Protein AF-A0A920MU82-F1 (afdb_monomer_lite)

Secondary structure (DSSP, 8-state):
--HHHHHHHHHHHHTT---HHHHHHHHTTHHHHHHHHHHHHHHHHHHHHHHHHH--SHHHHHHHHHHHHHHHHHHHHHHHHH-S--------------GGG-EEEEEEETTEEEEEEE-TTPPPPPHHHHHHHHHHTT-TTS--EEEEEEE-TTS-EEEEEEEEHHHHHHHHHHHHHH--TTB-HHHHHHHHHHHHHHHHHHTT-EEEEEEE-TT--BTTTTEEEEEEEEEE-S--HHHHHHHHHT--GGGGTTSS---HHHHHHHHHHHHHHHHHHHHHHHS----------SGGGHHHHHHHGGGS--EEEEHHHHHHHHHHHHHHHHHHHS-S-------PPPPPS----

Structure (mmCIF, N/CA/C/O backbone):
data_AF-A0A920MU82-F1
#
_entry.id   AF-A0A920MU82-F1
#
loop_
_atom_site.group_PDB
_atom_site.id
_atom_site.type_symbol
_atom_site.label_atom_id
_atom_site.label_alt_id
_atom_site.label_comp_id
_atom_site.label_asym_id
_atom_site.label_entity_id
_atom_site.label_seq_id
_atom_site.pdbx_PDB_ins_code
_atom_site.Cartn_x
_atom_site.Cartn_y
_atom_site.Cartn_z
_atom_site.occupancy
_atom_site.B_iso_or_equiv
_atom_site.auth_seq_id
_atom_site.auth_comp_id
_atom_site.auth_asym_id
_atom_site.auth_atom_id
_atom_site.pdbx_PDB_model_num
ATOM 1 N N . MET A 1 1 ? -51.433 -17.194 -5.796 1.00 63.09 1 MET A N 1
ATOM 2 C CA . MET A 1 1 ? -50.676 -15.959 -6.060 1.00 63.09 1 MET A CA 1
ATOM 3 C C . MET A 1 1 ? -49.239 -16.332 -6.337 1.00 63.09 1 MET A C 1
ATOM 5 O O . MET A 1 1 ? -48.600 -16.953 -5.487 1.00 63.09 1 MET A O 1
ATOM 9 N N . THR A 1 2 ? -48.776 -16.054 -7.548 1.00 83.00 2 THR A N 1
ATOM 10 C CA . THR A 1 2 ? -47.419 -16.401 -7.985 1.00 83.00 2 THR A CA 1
ATOM 11 C C . THR A 1 2 ? -46.384 -15.478 -7.332 1.00 83.00 2 THR A C 1
ATOM 13 O O . THR A 1 2 ? -46.731 -14.447 -6.755 1.00 83.00 2 THR A O 1
ATOM 16 N N . ALA A 1 3 ? -45.102 -15.859 -7.357 1.00 79.31 3 ALA A N 1
ATOM 17 C CA . ALA A 1 3 ? -44.027 -15.009 -6.833 1.00 79.31 3 ALA A CA 1
ATOM 18 C C . ALA A 1 3 ? -43.942 -13.665 -7.576 1.00 79.31 3 ALA A C 1
ATOM 20 O O . ALA A 1 3 ? -43.809 -12.625 -6.942 1.00 79.31 3 ALA A O 1
ATOM 21 N N . HIS A 1 4 ? -44.142 -13.695 -8.892 1.00 84.50 4 HIS A N 1
ATOM 22 C CA . HIS A 1 4 ? -44.093 -12.513 -9.743 1.00 84.50 4 HIS A CA 1
ATOM 23 C C . HIS A 1 4 ? -45.277 -11.555 -9.519 1.00 84.50 4 HIS A C 1
ATOM 25 O O . HIS A 1 4 ? -45.092 -10.347 -9.428 1.00 84.50 4 HIS A O 1
ATOM 31 N N . GLU A 1 5 ? -46.496 -12.079 -9.344 1.00 86.38 5 GLU A N 1
ATOM 32 C CA . GLU A 1 5 ? -47.663 -11.257 -8.977 1.00 86.38 5 GLU A CA 1
ATOM 33 C C . GLU A 1 5 ? -47.462 -10.538 -7.638 1.00 86.38 5 GLU A C 1
ATOM 35 O O . GLU A 1 5 ? -47.916 -9.409 -7.465 1.00 86.38 5 GLU A O 1
ATOM 40 N N . PHE A 1 6 ? -46.781 -11.187 -6.690 1.00 89.50 6 PHE A N 1
ATOM 41 C CA . PHE A 1 6 ? -46.484 -10.594 -5.391 1.00 89.50 6 PHE A CA 1
ATOM 42 C C . PHE A 1 6 ? -45.438 -9.479 -5.492 1.00 89.50 6 PHE A C 1
ATOM 44 O O . PHE A 1 6 ? -45.642 -8.414 -4.923 1.00 89.50 6 PHE A O 1
ATOM 51 N N . GLU A 1 7 ? -44.373 -9.680 -6.270 1.00 90.50 7 GLU A N 1
ATOM 52 C CA . GLU A 1 7 ? -43.359 -8.652 -6.556 1.00 90.50 7 GLU A CA 1
ATOM 53 C C . GLU A 1 7 ? -43.964 -7.392 -7.176 1.00 90.50 7 GLU A C 1
ATOM 55 O O . GLU A 1 7 ? -43.654 -6.287 -6.743 1.00 90.50 7 GLU A O 1
ATOM 60 N N . ILE A 1 8 ? -44.882 -7.546 -8.135 1.00 90.56 8 ILE A N 1
ATOM 61 C CA . ILE A 1 8 ? -45.569 -6.412 -8.770 1.00 90.56 8 ILE A CA 1
ATOM 62 C C . ILE A 1 8 ? -46.388 -5.617 -7.746 1.00 90.56 8 ILE A C 1
ATOM 64 O O . ILE A 1 8 ? -46.430 -4.389 -7.804 1.00 90.56 8 ILE A O 1
ATOM 68 N N . MET A 1 9 ? -47.039 -6.292 -6.794 1.00 90.25 9 MET A N 1
ATOM 69 C CA . MET A 1 9 ? -47.768 -5.604 -5.723 1.00 90.25 9 MET A CA 1
ATOM 70 C C . MET A 1 9 ? -46.831 -4.855 -4.774 1.00 90.25 9 MET A C 1
ATOM 72 O O . MET A 1 9 ? -47.176 -3.757 -4.346 1.00 90.25 9 MET A O 1
ATOM 76 N N . VAL A 1 10 ? -45.654 -5.414 -4.474 1.00 91.00 10 VAL A N 1
ATOM 77 C CA . VAL A 1 10 ? -44.628 -4.741 -3.661 1.00 91.00 10 VAL A CA 1
ATOM 78 C C . VAL A 1 10 ? -44.071 -3.516 -4.392 1.00 91.00 10 VAL A C 1
ATOM 80 O O . VAL A 1 10 ? -43.994 -2.451 -3.788 1.00 91.00 10 VAL A O 1
ATOM 83 N N . GLN A 1 11 ? -43.773 -3.613 -5.693 1.00 91.06 11 GLN A N 1
ATOM 84 C CA . GLN A 1 11 ? -43.290 -2.468 -6.477 1.00 91.06 11 GLN A CA 1
ATOM 85 C C . GLN A 1 11 ? -44.336 -1.350 -6.554 1.00 91.06 11 GLN A C 1
ATOM 87 O O . GLN A 1 11 ? -44.034 -0.195 -6.284 1.00 91.06 11 GLN A O 1
ATOM 92 N N . ARG A 1 12 ? -45.605 -1.693 -6.810 1.00 90.31 12 ARG A N 1
ATOM 93 C CA . ARG A 1 12 ? -46.708 -0.715 -6.792 1.00 90.31 12 ARG A CA 1
ATOM 94 C C . ARG A 1 12 ? -46.862 -0.012 -5.446 1.00 90.31 12 ARG A C 1
ATOM 96 O O . ARG A 1 12 ? -47.367 1.109 -5.400 1.00 90.31 12 ARG A O 1
ATOM 103 N N . HIS A 1 13 ? -46.453 -0.669 -4.365 1.00 91.00 13 HIS A N 1
ATOM 104 C CA . HIS A 1 13 ? -46.398 -0.062 -3.047 1.00 91.00 13 HIS A CA 1
ATOM 105 C C . HIS A 1 13 ? -45.264 0.937 -2.886 1.00 91.00 13 HIS A C 1
ATOM 107 O O . HIS A 1 13 ? -45.519 2.049 -2.429 1.00 91.00 13 HIS A O 1
ATOM 113 N N . LEU A 1 14 ? -44.067 0.601 -3.359 1.00 89.44 14 LEU A N 1
ATOM 114 C CA . LEU A 1 14 ? -42.936 1.530 -3.406 1.00 89.44 14 LEU A CA 1
ATOM 115 C C . LEU A 1 14 ? -43.225 2.760 -4.280 1.00 89.44 14 LEU A C 1
ATOM 117 O O . LEU A 1 14 ? -42.848 3.876 -3.927 1.00 89.44 14 LEU A O 1
ATOM 121 N N . ASP A 1 15 ? -43.973 2.574 -5.368 1.00 87.25 15 ASP A N 1
ATOM 122 C CA . ASP A 1 15 ? -44.367 3.647 -6.286 1.00 87.25 15 ASP A CA 1
ATOM 123 C C . ASP A 1 15 ? -45.520 4.526 -5.751 1.00 87.25 15 ASP A C 1
ATOM 125 O O . ASP A 1 15 ? -45.908 5.501 -6.395 1.00 87.25 15 ASP A O 1
ATOM 129 N N . GLY A 1 16 ? -46.107 4.191 -4.594 1.00 85.50 16 GLY A N 1
ATOM 130 C CA . GLY A 1 16 ? -47.244 4.920 -4.015 1.00 85.50 16 GLY A CA 1
ATOM 131 C C . GLY A 1 16 ? -48.584 4.696 -4.733 1.00 85.50 16 GLY A C 1
ATOM 132 O O . GLY A 1 16 ? -49.534 5.445 -4.519 1.00 85.50 16 GLY A O 1
ATOM 133 N N . LEU A 1 17 ? -48.692 3.658 -5.568 1.00 83.69 17 LEU A N 1
ATOM 134 C CA . LEU A 1 17 ? -49.853 3.343 -6.415 1.00 83.69 17 LEU A CA 1
ATOM 135 C C . LEU A 1 17 ? -50.714 2.201 -5.835 1.00 83.69 17 LEU A C 1
ATOM 137 O O . LEU A 1 17 ? -51.206 1.345 -6.574 1.00 83.69 17 LEU A O 1
ATOM 141 N N . THR A 1 18 ? -50.849 2.128 -4.506 1.00 83.69 18 THR A N 1
ATOM 142 C CA . THR A 1 18 ? -51.489 0.986 -3.820 1.00 83.69 18 THR A CA 1
ATOM 143 C C . THR A 1 18 ? -52.949 1.232 -3.466 1.00 83.69 18 THR A C 1
ATOM 145 O O . THR A 1 18 ? -53.273 2.223 -2.820 1.00 83.69 18 THR A O 1
ATOM 148 N N . ASP A 1 19 ? -53.802 0.254 -3.774 1.00 85.44 19 ASP A N 1
ATOM 149 C CA . ASP A 1 19 ? -55.180 0.177 -3.272 1.00 85.44 19 ASP A CA 1
ATOM 150 C C . ASP A 1 19 ? -55.234 -0.457 -1.866 1.00 85.44 19 ASP A C 1
ATOM 152 O O . ASP A 1 19 ? -54.470 -1.379 -1.570 1.00 85.44 19 ASP A O 1
ATOM 156 N N . GLU A 1 20 ? -56.197 -0.072 -1.021 1.00 81.00 20 GLU A N 1
ATOM 157 C CA . GLU A 1 20 ? -56.350 -0.592 0.358 1.00 81.00 20 GLU A CA 1
ATOM 158 C C . GLU A 1 20 ? -56.403 -2.133 0.440 1.00 81.00 20 GLU A C 1
ATOM 160 O O . GLU A 1 20 ? -55.837 -2.745 1.346 1.00 81.00 20 GLU A O 1
ATOM 165 N N . ASN A 1 21 ? -57.012 -2.792 -0.551 1.00 83.44 21 ASN A N 1
ATOM 166 C CA . ASN A 1 21 ? -57.068 -4.257 -0.644 1.00 83.44 21 ASN A CA 1
ATOM 167 C C . ASN A 1 21 ? -55.676 -4.883 -0.875 1.00 83.44 21 ASN A C 1
ATOM 169 O O . ASN A 1 21 ? -55.366 -5.953 -0.352 1.00 83.44 21 ASN A O 1
ATOM 173 N N . THR A 1 22 ? -54.813 -4.210 -1.635 1.00 83.62 22 THR A N 1
ATOM 174 C CA . THR A 1 22 ? -53.436 -4.655 -1.894 1.00 83.62 22 THR A CA 1
ATOM 175 C C . THR A 1 22 ? -52.577 -4.493 -0.643 1.00 83.62 22 THR A C 1
ATOM 177 O O . THR A 1 22 ? -51.843 -5.412 -0.280 1.00 83.62 22 THR A O 1
ATOM 180 N N . LEU A 1 23 ? -52.739 -3.381 0.076 1.00 86.56 23 LEU A N 1
ATOM 181 C CA . LEU A 1 23 ? -52.042 -3.130 1.337 1.00 86.56 23 LEU A CA 1
ATOM 182 C C . LEU A 1 23 ? -52.424 -4.158 2.414 1.00 86.56 23 LEU A C 1
ATOM 184 O O . LEU A 1 23 ? -51.544 -4.741 3.046 1.00 86.56 23 LEU A O 1
ATOM 188 N N . HIS A 1 24 ? -53.712 -4.490 2.547 1.00 87.12 24 HIS A N 1
ATOM 189 C CA . HIS A 1 24 ? -54.161 -5.553 3.453 1.00 87.12 24 HIS A CA 1
ATOM 190 C C . HIS A 1 24 ? -53.552 -6.925 3.124 1.00 87.12 24 HIS A C 1
ATOM 192 O O . HIS A 1 24 ? -53.219 -7.697 4.029 1.00 87.12 24 HIS A O 1
ATOM 198 N N . ARG A 1 25 ? -53.365 -7.245 1.837 1.00 86.50 25 ARG A N 1
ATOM 199 C CA . ARG A 1 25 ? -52.725 -8.500 1.402 1.00 86.50 25 ARG A CA 1
ATOM 200 C C . ARG A 1 25 ? -51.228 -8.536 1.707 1.00 86.50 25 ARG A C 1
ATOM 202 O O . ARG A 1 25 ? -50.725 -9.612 2.042 1.00 86.50 25 ARG A O 1
ATOM 209 N N . LEU A 1 26 ? -50.538 -7.399 1.600 1.00 89.00 26 LEU A N 1
ATOM 210 C CA . LEU A 1 26 ? -49.128 -7.260 1.979 1.00 89.00 26 LEU A CA 1
ATOM 211 C C . LEU A 1 26 ? -48.947 -7.410 3.495 1.00 89.00 26 LEU A C 1
ATOM 213 O O . LEU A 1 26 ? -48.139 -8.229 3.927 1.00 89.00 26 LEU A O 1
ATOM 217 N N . GLN A 1 27 ? -49.771 -6.729 4.296 1.00 88.75 27 GLN A N 1
ATOM 218 C CA . GLN A 1 27 ? -49.759 -6.841 5.761 1.00 88.75 27 GLN A CA 1
ATOM 219 C C . GLN A 1 27 ? -50.045 -8.269 6.241 1.00 88.75 27 GLN A C 1
ATOM 221 O O . GLN A 1 27 ? -49.374 -8.774 7.137 1.00 88.75 27 GLN A O 1
ATOM 226 N N . SER A 1 28 ? -50.989 -8.962 5.595 1.00 90.00 28 SER A N 1
ATOM 227 C CA . SER A 1 28 ? -51.309 -10.363 5.914 1.00 90.00 28 SER A CA 1
ATOM 228 C C . SER A 1 28 ? -50.161 -11.338 5.601 1.00 90.00 28 SER A C 1
ATOM 230 O O . SER A 1 28 ? -50.172 -12.465 6.086 1.00 90.00 28 SER A O 1
ATOM 232 N N . ASN A 1 29 ? -49.176 -10.931 4.788 1.00 90.88 29 ASN A N 1
ATOM 233 C CA . ASN A 1 29 ? -48.016 -11.733 4.385 1.00 90.88 29 ASN A CA 1
ATOM 234 C C . ASN A 1 29 ? -46.690 -11.009 4.687 1.00 90.88 29 ASN A C 1
ATOM 236 O O . ASN A 1 29 ? -45.772 -11.012 3.861 1.00 90.88 29 ASN A O 1
ATOM 240 N N . GLN A 1 30 ? -46.587 -10.398 5.869 1.00 87.44 30 GLN A N 1
ATOM 241 C CA . GLN A 1 30 ? -45.483 -9.516 6.258 1.00 87.44 30 GLN A CA 1
ATOM 242 C C . GLN A 1 30 ? -44.085 -10.126 6.040 1.00 87.44 30 GLN A C 1
ATOM 244 O O . GLN A 1 30 ? -43.229 -9.476 5.450 1.00 87.44 30 GLN A O 1
ATOM 249 N N . SER A 1 31 ? -43.845 -11.387 6.424 1.00 82.31 31 SER A N 1
ATOM 250 C CA . SER A 1 31 ? -42.523 -12.025 6.257 1.00 82.31 31 SER A CA 1
ATOM 251 C C . SER A 1 31 ? -42.084 -12.106 4.792 1.00 82.31 31 SER A C 1
ATOM 253 O O . SER A 1 31 ? -40.942 -11.804 4.461 1.00 82.31 31 SER A O 1
ATOM 255 N N . ARG A 1 32 ? -43.013 -12.461 3.899 1.00 87.88 32 ARG A N 1
ATOM 256 C CA . ARG A 1 32 ? -42.751 -12.568 2.459 1.00 87.88 32 ARG A CA 1
ATOM 257 C C . ARG A 1 32 ? -42.567 -11.193 1.817 1.00 87.88 32 ARG A C 1
ATOM 259 O O . ARG A 1 32 ? -41.805 -11.048 0.860 1.00 87.88 32 ARG A O 1
ATOM 266 N N . TRP A 1 33 ? -43.281 -10.190 2.325 1.00 91.25 33 TRP A N 1
ATOM 267 C CA . TRP A 1 33 ? -43.140 -8.800 1.903 1.00 91.25 33 TRP A CA 1
ATOM 268 C C . TRP A 1 33 ? -41.748 -8.259 2.248 1.00 91.25 33 TRP A C 1
ATOM 270 O O . TRP A 1 33 ? -41.054 -7.781 1.355 1.00 91.25 33 TRP A O 1
ATOM 280 N N . VAL A 1 34 ? -41.303 -8.450 3.493 1.00 86.25 34 VAL A N 1
ATOM 281 C CA . VAL A 1 34 ? -39.960 -8.076 3.966 1.00 86.25 34 VAL A CA 1
ATOM 282 C C . VAL A 1 34 ? -38.860 -8.770 3.157 1.00 86.25 34 VAL A C 1
ATOM 284 O O . VAL A 1 34 ? -37.945 -8.110 2.675 1.00 86.25 34 VAL A O 1
ATOM 287 N N . GLU A 1 35 ? -38.968 -10.081 2.928 1.00 85.50 35 GLU A N 1
ATOM 288 C CA . GLU A 1 35 ? -38.009 -10.831 2.100 1.00 85.50 35 GLU A CA 1
ATOM 289 C C . GLU A 1 35 ? -37.925 -10.280 0.665 1.00 85.50 35 GLU A C 1
ATOM 291 O O . GLU A 1 35 ? -36.847 -10.172 0.079 1.00 85.50 35 GLU A O 1
ATOM 296 N N . THR A 1 36 ? -39.066 -9.882 0.096 1.00 89.69 36 THR A N 1
ATOM 297 C CA . THR A 1 36 ? -39.113 -9.298 -1.250 1.00 89.69 36 THR A CA 1
ATOM 298 C C . THR A 1 36 ? -38.451 -7.921 -1.294 1.00 89.69 36 THR A C 1
ATOM 300 O O . THR A 1 36 ? -37.703 -7.655 -2.231 1.00 89.69 36 THR A O 1
ATOM 303 N N . LEU A 1 37 ? -38.663 -7.083 -0.275 1.00 87.38 37 LEU A N 1
ATOM 304 C CA . LEU A 1 37 ? -38.015 -5.775 -0.151 1.00 87.38 37 LEU A CA 1
ATOM 305 C C . LEU A 1 37 ? -36.492 -5.901 0.009 1.00 87.38 37 LEU A C 1
ATOM 307 O O . LEU A 1 37 ? -35.756 -5.216 -0.697 1.00 87.38 37 LEU A O 1
ATOM 311 N N . PHE A 1 38 ? -36.000 -6.827 0.841 1.00 87.69 38 PHE A N 1
ATOM 312 C CA . PHE A 1 38 ? -34.557 -7.087 0.954 1.00 87.69 38 PHE A CA 1
ATOM 313 C C . PHE A 1 38 ? -33.938 -7.540 -0.369 1.00 87.69 38 PHE A C 1
ATOM 315 O O . PHE A 1 38 ? -32.849 -7.103 -0.738 1.00 87.69 38 PHE A O 1
ATOM 322 N N . ARG A 1 39 ? -34.645 -8.384 -1.122 1.00 90.75 39 ARG A N 1
ATOM 323 C CA . ARG A 1 39 ? -34.197 -8.818 -2.447 1.00 90.75 39 ARG A CA 1
ATOM 324 C C . ARG A 1 39 ? -34.161 -7.669 -3.459 1.00 90.75 39 ARG A C 1
ATOM 326 O O . ARG A 1 39 ? -33.241 -7.621 -4.273 1.00 90.75 39 ARG A O 1
ATOM 333 N N . PHE A 1 40 ? -35.128 -6.751 -3.416 1.00 92.12 40 PHE A N 1
ATOM 334 C CA . PHE A 1 40 ? -35.100 -5.540 -4.243 1.00 92.12 40 PHE A CA 1
ATOM 335 C C . PHE A 1 40 ? -33.917 -4.646 -3.870 1.00 92.12 40 PHE A C 1
ATOM 337 O O . PHE A 1 40 ? -33.191 -4.219 -4.763 1.00 92.12 40 PHE A O 1
ATOM 344 N N . LEU A 1 41 ? -33.647 -4.459 -2.574 1.00 89.12 41 LEU A N 1
ATOM 345 C CA . LEU A 1 41 ? -32.484 -3.713 -2.091 1.00 89.12 41 LEU A CA 1
ATOM 346 C C . LEU A 1 41 ? -31.165 -4.309 -2.622 1.00 89.12 41 LEU A C 1
ATOM 348 O O . LEU A 1 41 ? -30.338 -3.595 -3.186 1.00 89.12 41 LEU A O 1
ATOM 352 N N . GLU A 1 42 ? -30.997 -5.633 -2.532 1.00 85.06 42 GLU A N 1
ATOM 353 C CA . GLU A 1 42 ? -29.812 -6.333 -3.045 1.00 85.06 42 GLU A CA 1
ATOM 354 C C . GLU A 1 42 ? -29.668 -6.190 -4.575 1.00 85.06 42 GLU A C 1
ATOM 356 O O . GLU A 1 42 ? -28.564 -6.035 -5.107 1.00 85.06 42 GLU A O 1
ATOM 361 N N . GLN A 1 43 ? -30.781 -6.236 -5.313 1.00 90.88 43 GLN A N 1
ATOM 362 C CA . GLN A 1 43 ? -30.782 -6.043 -6.762 1.00 90.88 43 GLN A CA 1
ATOM 363 C C . GLN A 1 43 ? -30.429 -4.598 -7.152 1.00 90.88 43 GLN A C 1
ATOM 365 O O . GLN A 1 43 ? -29.695 -4.390 -8.128 1.00 90.88 43 GLN A O 1
ATOM 370 N N . THR A 1 44 ? -30.902 -3.614 -6.388 1.00 88.69 44 THR A N 1
ATOM 371 C CA . THR A 1 44 ? -30.570 -2.196 -6.562 1.00 88.69 44 THR A CA 1
ATOM 372 C C . THR A 1 44 ? -29.087 -1.948 -6.291 1.00 88.69 44 THR A C 1
ATOM 374 O O . THR A 1 44 ? -28.419 -1.352 -7.136 1.00 88.69 44 THR A O 1
ATOM 377 N N . ASP A 1 45 ? -28.512 -2.509 -5.224 1.00 84.19 45 ASP A N 1
ATOM 378 C CA . ASP A 1 45 ? -27.080 -2.365 -4.911 1.00 84.19 45 ASP A CA 1
ATOM 379 C C . ASP A 1 45 ? -26.164 -3.002 -5.979 1.00 84.19 45 ASP A C 1
ATOM 381 O O . ASP A 1 45 ? -25.197 -2.400 -6.473 1.00 84.19 45 ASP A O 1
ATOM 385 N N . LYS A 1 46 ? -26.529 -4.195 -6.469 1.00 88.00 46 LYS A N 1
ATOM 386 C CA . LYS A 1 46 ? -25.849 -4.819 -7.620 1.00 88.00 46 LYS A CA 1
ATOM 387 C C . LYS A 1 46 ? -25.919 -3.934 -8.866 1.00 88.00 46 LYS A C 1
ATOM 389 O O . LYS A 1 46 ? -24.938 -3.843 -9.614 1.00 88.00 46 LYS A O 1
ATOM 394 N N . SER A 1 47 ? -27.052 -3.270 -9.092 1.00 88.88 47 SER A N 1
ATOM 395 C CA . SER A 1 47 ? -27.250 -2.358 -10.223 1.00 88.88 47 SER A CA 1
ATOM 396 C C . SER A 1 47 ? -26.415 -1.084 -10.074 1.00 88.88 47 SER A C 1
ATOM 398 O O . SER A 1 47 ? -25.740 -0.700 -11.030 1.00 88.88 47 SER A O 1
ATOM 400 N N . ILE A 1 48 ? -26.340 -0.502 -8.873 1.00 81.50 48 ILE A N 1
ATOM 401 C CA . ILE A 1 48 ? -25.462 0.632 -8.539 1.00 81.50 48 ILE A CA 1
ATOM 402 C C . ILE A 1 48 ? -24.004 0.272 -8.835 1.00 81.50 48 ILE A C 1
ATOM 404 O O . ILE A 1 48 ? -23.308 0.985 -9.566 1.00 81.50 48 ILE A O 1
ATOM 408 N N . THR A 1 49 ? -23.543 -0.878 -8.337 1.00 85.75 49 THR A N 1
ATOM 409 C CA . THR A 1 49 ? -22.175 -1.366 -8.557 1.00 85.75 49 THR A CA 1
ATOM 410 C C . THR A 1 49 ? -21.879 -1.571 -10.044 1.00 85.75 49 THR A C 1
ATOM 412 O O . THR A 1 49 ? -20.803 -1.208 -10.531 1.00 85.75 49 THR A O 1
ATOM 415 N N . ARG A 1 50 ? -22.838 -2.113 -10.803 1.00 89.19 50 ARG A N 1
ATOM 416 C CA . ARG A 1 50 ? -22.717 -2.301 -12.253 1.00 89.19 50 ARG A CA 1
ATOM 417 C C . ARG A 1 50 ? -22.650 -0.969 -13.004 1.00 89.19 50 ARG A C 1
ATOM 419 O O . ARG A 1 50 ? -21.770 -0.806 -13.850 1.00 89.19 50 ARG A O 1
ATOM 426 N N . VAL A 1 51 ? -23.514 -0.007 -12.677 1.00 87.19 51 VAL A N 1
ATOM 427 C CA . VAL A 1 51 ? -23.549 1.320 -13.316 1.00 87.19 51 VAL A CA 1
ATOM 428 C C . VAL A 1 51 ? -22.258 2.093 -13.053 1.00 87.19 51 VAL A C 1
ATOM 430 O O . VAL A 1 51 ? -21.703 2.684 -13.981 1.00 87.19 51 VAL A O 1
ATOM 433 N N . ARG A 1 52 ? -21.703 2.004 -11.833 1.00 83.94 52 ARG A N 1
ATOM 434 C CA . ARG A 1 52 ? -20.392 2.590 -11.491 1.00 83.94 52 ARG A CA 1
ATOM 435 C C . ARG A 1 52 ? -19.254 2.065 -12.378 1.00 83.94 52 ARG A C 1
ATOM 437 O O . ARG A 1 52 ? -18.302 2.805 -12.623 1.00 83.94 52 ARG A O 1
ATOM 444 N N . ARG A 1 53 ? -19.342 0.817 -12.854 1.00 81.25 53 ARG A N 1
ATOM 445 C CA . ARG A 1 53 ? -18.337 0.181 -13.726 1.00 81.25 53 ARG A CA 1
ATOM 446 C C . ARG A 1 53 ? -18.560 0.470 -15.215 1.00 81.25 53 ARG A C 1
ATOM 448 O O . ARG A 1 53 ? -17.582 0.620 -15.940 1.00 81.25 53 ARG A O 1
ATOM 455 N N . GLN A 1 54 ? -19.815 0.506 -15.670 1.00 83.12 54 GLN A N 1
ATOM 456 C CA . GLN A 1 54 ? -20.165 0.510 -17.101 1.00 83.12 54 GLN A CA 1
ATOM 457 C C . GLN A 1 54 ? -20.392 1.906 -17.697 1.00 83.12 54 GLN A C 1
ATOM 459 O O . GLN A 1 54 ? -20.131 2.095 -18.882 1.00 83.12 54 GLN A O 1
ATOM 464 N N . HIS A 1 55 ? -20.828 2.885 -16.901 1.00 78.75 55 HIS A N 1
ATOM 465 C CA . HIS A 1 55 ? -21.152 4.228 -17.391 1.00 78.75 55 HIS A CA 1
ATOM 466 C C . HIS A 1 55 ? -20.161 5.276 -16.862 1.00 78.75 55 HIS A C 1
ATOM 468 O O . HIS A 1 55 ? -19.593 5.137 -15.775 1.00 78.75 55 HIS A O 1
ATOM 474 N N . ARG A 1 56 ? -19.944 6.356 -17.623 1.00 81.75 56 ARG A N 1
ATOM 475 C CA . ARG A 1 56 ? -19.131 7.521 -17.224 1.00 81.75 56 ARG A CA 1
ATOM 476 C C . ARG A 1 56 ? -19.878 8.821 -17.532 1.00 81.75 56 ARG A C 1
ATOM 478 O O . ARG A 1 56 ? -20.756 8.843 -18.384 1.00 81.75 56 ARG A O 1
ATOM 485 N N . GLY A 1 57 ? -19.515 9.906 -16.850 1.00 80.81 57 GLY A N 1
ATOM 486 C CA . GLY A 1 57 ? -20.081 11.235 -17.106 1.00 80.81 57 GLY A CA 1
ATOM 487 C C . GLY A 1 57 ? -21.486 11.446 -16.531 1.00 80.81 57 GLY A C 1
ATOM 488 O O . GLY A 1 57 ? -21.835 10.884 -15.494 1.00 80.81 57 GLY A O 1
ATOM 489 N N . ILE A 1 58 ? -22.275 12.301 -17.186 1.00 78.38 58 ILE A N 1
ATOM 490 C CA . ILE A 1 58 ? -23.566 12.803 -16.679 1.00 78.38 58 ILE A CA 1
ATOM 491 C C . ILE A 1 58 ? -24.614 11.687 -16.584 1.00 78.38 58 ILE A C 1
ATOM 493 O O . ILE A 1 58 ? -25.315 11.607 -15.580 1.00 78.38 58 ILE A O 1
ATOM 497 N N . GLU A 1 59 ? -24.657 10.782 -17.564 1.00 75.94 59 GLU A N 1
ATOM 498 C CA . GLU A 1 59 ? -25.582 9.639 -17.580 1.00 75.94 59 GLU A CA 1
ATOM 499 C C . GLU A 1 59 ? -25.397 8.735 -16.356 1.00 75.94 59 GLU A C 1
ATOM 501 O O . GLU A 1 59 ? -26.371 8.320 -15.734 1.00 75.94 59 GLU A O 1
ATOM 506 N N . ARG A 1 60 ? -24.142 8.499 -15.940 1.00 87.38 60 ARG A N 1
ATOM 507 C CA . ARG A 1 60 ? -23.847 7.765 -14.702 1.00 87.38 60 ARG A CA 1
ATOM 508 C C . ARG A 1 60 ? -24.459 8.464 -13.493 1.00 87.38 60 ARG A C 1
ATOM 510 O O . ARG A 1 60 ? -24.979 7.787 -12.618 1.00 87.38 60 ARG A O 1
ATOM 517 N N . ARG A 1 61 ? -24.351 9.792 -13.412 1.00 78.44 61 ARG A N 1
ATOM 518 C CA . ARG A 1 61 ? -24.842 10.543 -12.253 1.00 78.44 61 ARG A CA 1
ATOM 519 C C . ARG A 1 61 ? -26.360 10.441 -12.137 1.00 78.44 61 ARG A C 1
ATOM 521 O O . ARG A 1 61 ? -26.828 10.128 -11.056 1.00 78.44 61 ARG A O 1
ATOM 528 N N . THR A 1 62 ? -27.091 10.637 -13.233 1.00 89.06 62 THR A N 1
ATOM 529 C CA . THR A 1 62 ? -28.560 10.538 -13.242 1.00 89.06 62 THR A CA 1
ATOM 530 C C . THR A 1 62 ? -29.034 9.140 -12.858 1.00 89.06 62 THR A C 1
ATOM 532 O O . THR A 1 62 ? -29.834 9.000 -11.946 1.00 89.06 62 THR A O 1
ATOM 535 N N . VAL A 1 63 ? -28.467 8.093 -13.468 1.00 90.50 63 VAL A N 1
ATOM 536 C CA . VAL A 1 63 ? -28.876 6.711 -13.166 1.00 90.50 63 VAL A CA 1
ATOM 537 C C . VAL A 1 63 ? -28.536 6.320 -11.723 1.00 90.50 63 VAL A C 1
ATOM 539 O O . VAL A 1 63 ? -29.284 5.578 -11.096 1.00 90.50 63 VAL A O 1
ATOM 542 N N . LEU A 1 64 ? -27.414 6.799 -11.176 1.00 87.94 64 LEU A N 1
ATOM 543 C CA . LEU A 1 64 ? -27.081 6.557 -9.770 1.00 87.94 64 LEU A CA 1
ATOM 544 C C . LEU A 1 64 ? -28.032 7.277 -8.815 1.00 87.94 64 LEU A C 1
ATOM 546 O O . LEU A 1 64 ? -28.372 6.702 -7.789 1.00 87.94 64 LEU A O 1
ATOM 550 N N . ASP A 1 65 ? -28.455 8.492 -9.147 1.00 89.06 65 ASP A N 1
ATOM 551 C CA . ASP A 1 65 ? -29.409 9.259 -8.344 1.00 89.06 65 ASP A CA 1
ATOM 552 C C . ASP A 1 65 ? -30.780 8.565 -8.297 1.00 89.06 65 ASP A C 1
ATOM 554 O O . ASP A 1 65 ? -31.353 8.386 -7.222 1.00 89.06 65 ASP A O 1
ATOM 558 N N . ASP A 1 66 ? -31.247 8.058 -9.444 1.00 91.62 66 ASP A N 1
ATOM 559 C CA . ASP A 1 66 ? -32.488 7.282 -9.544 1.00 91.62 66 ASP A CA 1
ATOM 560 C C . ASP A 1 66 ? -32.415 5.977 -8.731 1.00 91.62 66 ASP A C 1
ATOM 562 O O . ASP A 1 66 ? -33.349 5.638 -8.003 1.00 91.62 66 ASP A O 1
ATOM 566 N N . LEU A 1 67 ? -31.294 5.247 -8.820 1.00 91.56 67 LEU A N 1
ATOM 567 C CA . LEU A 1 67 ? -31.090 3.996 -8.079 1.00 91.56 67 LEU A CA 1
ATOM 568 C C . LEU A 1 67 ? -30.940 4.221 -6.568 1.00 91.56 67 LEU A C 1
ATOM 570 O O . LEU A 1 67 ? -31.463 3.428 -5.790 1.00 91.56 67 LEU A O 1
ATOM 574 N N . ASN A 1 68 ? -30.258 5.289 -6.147 1.00 86.38 68 ASN A N 1
ATOM 575 C CA . ASN A 1 68 ? -30.178 5.665 -4.734 1.00 86.38 68 ASN A CA 1
ATOM 576 C C . ASN A 1 68 ? -31.566 6.049 -4.203 1.00 86.38 68 ASN A C 1
ATOM 578 O O . ASN A 1 68 ? -31.977 5.556 -3.160 1.00 86.38 68 ASN A O 1
ATOM 582 N N . SER A 1 69 ? -32.337 6.822 -4.974 1.00 89.94 69 SER A N 1
ATOM 583 C CA . SER A 1 69 ? -33.717 7.182 -4.621 1.00 89.94 69 SER A CA 1
ATOM 584 C C . SER A 1 69 ? -34.644 5.963 -4.524 1.00 89.94 69 SER A C 1
ATOM 586 O O . SER A 1 69 ? -35.638 5.986 -3.798 1.00 89.94 69 SER A O 1
ATOM 588 N N . GLU A 1 70 ? -34.377 4.901 -5.287 1.00 88.25 70 GLU A N 1
ATOM 589 C CA . GLU A 1 70 ? -35.086 3.623 -5.157 1.00 88.25 70 GLU A CA 1
ATOM 590 C C . GLU A 1 70 ? -34.669 2.868 -3.887 1.00 88.25 70 GLU A C 1
ATOM 592 O O . GLU A 1 70 ? -35.531 2.365 -3.167 1.00 88.25 70 GLU A O 1
ATOM 597 N N . ALA A 1 71 ? -33.371 2.834 -3.567 1.00 87.00 71 ALA A N 1
ATOM 598 C CA . ALA A 1 71 ? -32.872 2.234 -2.330 1.00 87.00 71 ALA A CA 1
ATOM 599 C C . ALA A 1 71 ? -33.467 2.917 -1.085 1.00 87.00 71 ALA A C 1
ATOM 601 O O . ALA A 1 71 ? -33.973 2.224 -0.204 1.00 87.00 71 ALA A O 1
ATOM 602 N N . ASP A 1 72 ? -33.511 4.251 -1.067 1.00 87.50 72 ASP A N 1
ATOM 603 C CA . ASP A 1 72 ? -34.086 5.039 0.031 1.00 87.50 72 ASP A CA 1
ATOM 604 C C . ASP A 1 72 ? -35.586 4.757 0.224 1.00 87.50 72 ASP A C 1
ATOM 606 O O . ASP A 1 72 ? -36.089 4.689 1.347 1.00 87.50 72 ASP A O 1
ATOM 610 N N . ARG A 1 73 ? -36.330 4.561 -0.874 1.00 89.69 73 ARG A N 1
ATOM 611 C CA . ARG A 1 73 ? -37.757 4.200 -0.821 1.00 89.69 73 ARG A CA 1
ATOM 612 C C . ARG A 1 73 ? -37.973 2.807 -0.241 1.00 89.69 73 ARG A C 1
ATOM 614 O O . ARG A 1 73 ? -38.877 2.628 0.576 1.00 89.69 73 ARG A O 1
ATOM 621 N N . ILE A 1 74 ? -37.150 1.839 -0.642 1.00 88.38 74 ILE A N 1
ATOM 622 C CA . ILE A 1 74 ? -37.193 0.473 -0.109 1.00 88.38 74 ILE A CA 1
ATOM 623 C C . ILE A 1 74 ? -36.857 0.474 1.386 1.00 88.38 74 ILE A C 1
ATOM 625 O O . ILE A 1 74 ? -37.585 -0.138 2.170 1.00 88.38 74 ILE A O 1
ATOM 629 N N . ASP A 1 75 ? -35.804 1.190 1.784 1.00 85.31 75 ASP A N 1
ATOM 630 C CA . ASP A 1 75 ? -35.352 1.285 3.174 1.00 85.31 75 ASP A CA 1
ATOM 631 C C . ASP A 1 75 ? -36.396 1.942 4.084 1.00 85.31 75 ASP A C 1
ATOM 633 O O . ASP A 1 75 ? -36.693 1.441 5.170 1.00 85.31 75 ASP A O 1
ATOM 637 N N . LYS A 1 76 ? -37.057 2.999 3.601 1.00 88.19 76 LYS A N 1
ATOM 638 C CA . LYS A 1 76 ? -38.158 3.642 4.322 1.00 88.19 76 LYS A CA 1
ATOM 639 C C . LYS A 1 76 ? -39.310 2.674 4.603 1.00 88.19 76 LYS A C 1
ATOM 641 O O . LYS A 1 76 ? -39.791 2.609 5.729 1.00 88.19 76 LYS A O 1
ATOM 646 N N . VAL A 1 77 ? -39.733 1.895 3.605 1.00 89.88 77 VAL A N 1
ATOM 647 C CA . VAL A 1 77 ? -40.813 0.911 3.788 1.00 89.88 77 VAL A CA 1
ATOM 648 C C . VAL A 1 77 ? -40.375 -0.226 4.716 1.00 89.88 77 VAL A C 1
ATOM 650 O O . VAL A 1 77 ? -41.156 -0.665 5.556 1.00 89.88 77 VAL A O 1
ATOM 653 N N . LEU A 1 78 ? -39.126 -0.691 4.615 1.00 84.38 78 LEU A N 1
ATOM 654 C CA . LEU A 1 78 ? -38.570 -1.669 5.556 1.00 84.38 78 LEU A CA 1
ATOM 655 C C . LEU A 1 78 ? -38.565 -1.131 6.993 1.00 84.38 78 LEU A C 1
ATOM 657 O O . LEU A 1 78 ? -38.985 -1.846 7.902 1.00 84.38 78 LEU A O 1
ATOM 661 N N . THR A 1 79 ? -38.166 0.127 7.175 1.00 84.06 79 THR A N 1
ATOM 662 C CA . THR A 1 79 ? -38.171 0.843 8.457 1.00 84.06 79 THR A CA 1
ATOM 663 C C . THR A 1 79 ? -39.582 0.973 9.034 1.00 84.06 79 THR A C 1
ATOM 665 O O . THR A 1 79 ? -39.787 0.741 10.223 1.00 84.06 79 THR A O 1
ATOM 668 N N . ASP A 1 80 ? -40.584 1.265 8.205 1.00 86.12 80 ASP A N 1
ATOM 669 C CA . ASP A 1 80 ? -41.979 1.339 8.652 1.00 86.12 80 ASP A CA 1
ATOM 670 C C . ASP A 1 80 ? -42.511 -0.029 9.133 1.00 86.12 80 ASP A C 1
ATOM 672 O O . ASP A 1 80 ? -43.330 -0.096 10.052 1.00 86.12 80 ASP A O 1
ATOM 676 N N . ILE A 1 81 ? -42.050 -1.137 8.535 1.00 86.12 81 ILE A N 1
ATOM 677 C CA . ILE A 1 81 ? -42.515 -2.501 8.850 1.00 86.12 81 ILE A CA 1
ATOM 678 C C . ILE A 1 81 ? -41.774 -3.114 10.044 1.00 86.12 81 ILE A C 1
ATOM 680 O O . ILE A 1 81 ? -42.385 -3.812 10.858 1.00 86.12 81 ILE A O 1
ATOM 684 N N . LEU A 1 82 ? -40.454 -2.941 10.098 1.00 81.38 82 LEU A N 1
ATOM 685 C CA . LEU A 1 82 ? -39.567 -3.589 11.069 1.00 81.38 82 LEU A CA 1
ATOM 686 C C . LEU A 1 82 ? -39.228 -2.678 12.255 1.00 81.38 82 LEU A C 1
ATOM 688 O O . LEU A 1 82 ? -38.659 -3.148 13.241 1.00 81.38 82 LEU A O 1
ATOM 692 N N . GLY A 1 83 ? -39.612 -1.403 12.175 1.00 76.00 83 GLY A N 1
ATOM 693 C CA . GLY A 1 83 ? -39.072 -0.338 13.006 1.00 76.00 83 GLY A CA 1
ATOM 694 C C . GLY A 1 83 ? -37.760 0.199 12.422 1.00 76.00 83 GLY A C 1
ATOM 695 O O . GLY A 1 83 ? -37.161 -0.443 11.552 1.00 76.00 83 GLY A O 1
ATOM 696 N N . PRO A 1 84 ? -37.294 1.372 12.889 1.00 72.88 84 PRO A N 1
ATOM 697 C CA . PRO A 1 84 ? -35.962 1.847 12.539 1.00 72.88 84 PRO A CA 1
ATOM 698 C C . PRO A 1 84 ? -34.956 0.749 12.866 1.00 72.88 84 PRO A C 1
ATOM 700 O O . PRO A 1 84 ? -35.063 0.105 13.918 1.00 72.88 84 PRO A O 1
ATOM 703 N N . ALA A 1 85 ? -33.980 0.540 11.973 1.00 59.88 85 ALA A N 1
ATOM 704 C CA . ALA A 1 85 ? -32.786 -0.216 12.331 1.00 59.88 85 ALA A CA 1
ATOM 705 C C . ALA A 1 85 ? -32.340 0.285 13.709 1.00 59.88 85 ALA A C 1
ATOM 707 O O . ALA A 1 85 ? -32.418 1.502 13.920 1.00 59.88 85 ALA A O 1
ATOM 708 N N . PRO A 1 86 ? -31.972 -0.603 14.657 1.00 51.59 86 PRO A N 1
ATOM 709 C CA . PRO A 1 86 ? -31.563 -0.163 15.977 1.00 51.59 86 PRO A CA 1
ATOM 710 C C . PRO A 1 86 ? -30.545 0.935 15.747 1.00 51.59 86 PRO A C 1
ATOM 712 O O . PRO A 1 86 ? -29.484 0.671 15.173 1.00 51.59 86 PRO A O 1
ATOM 715 N N . SER A 1 87 ? -30.920 2.168 16.110 1.00 41.53 87 SER A N 1
ATOM 716 C CA . SER A 1 87 ? -29.983 3.268 16.132 1.00 41.53 87 SER A CA 1
ATOM 717 C C . SER A 1 87 ? -28.792 2.674 16.850 1.00 41.53 87 SER A C 1
ATOM 719 O O . SER A 1 87 ? -28.963 2.087 17.926 1.00 41.53 87 SER A O 1
ATOM 721 N N . GLN A 1 88 ? -27.606 2.730 16.248 1.00 43.22 88 GLN A N 1
ATOM 722 C CA . GLN A 1 88 ? -26.423 2.700 17.080 1.00 43.22 88 GLN A CA 1
ATOM 723 C C . GLN A 1 88 ? -26.638 3.883 18.011 1.00 43.22 88 GLN A C 1
ATOM 725 O O . GLN A 1 88 ? -26.364 5.026 17.657 1.00 43.22 88 GLN A O 1
ATOM 730 N N . GLU A 1 89 ? -27.254 3.615 19.164 1.00 35.53 89 GLU A N 1
ATOM 731 C CA . GLU A 1 89 ? -27.113 4.429 20.333 1.00 35.53 89 GLU A CA 1
ATOM 732 C C . GLU A 1 89 ? -25.607 4.505 20.442 1.00 35.53 89 GLU A C 1
ATOM 734 O O . GLU A 1 89 ? -24.913 3.545 20.794 1.00 35.53 89 GLU A O 1
ATOM 739 N N . VAL A 1 90 ? -25.092 5.644 19.989 1.00 42.94 90 VAL A N 1
ATOM 740 C CA . VAL A 1 90 ? -23.874 6.212 20.498 1.00 42.94 90 VAL A CA 1
ATOM 741 C C . VAL A 1 90 ? -24.170 6.281 21.982 1.00 42.94 90 VAL A C 1
ATOM 743 O O . VAL A 1 90 ? -24.739 7.250 22.479 1.00 42.94 90 VAL A O 1
ATOM 746 N N . ILE A 1 91 ? -23.900 5.177 22.678 1.00 35.28 91 ILE A N 1
ATOM 747 C CA . ILE A 1 91 ? -23.755 5.177 24.109 1.00 35.28 91 ILE A CA 1
ATOM 748 C C . ILE A 1 91 ? -22.546 6.087 24.264 1.00 35.28 91 ILE A C 1
ATOM 750 O O . ILE A 1 91 ? -21.398 5.652 24.189 1.00 35.28 91 ILE A O 1
ATOM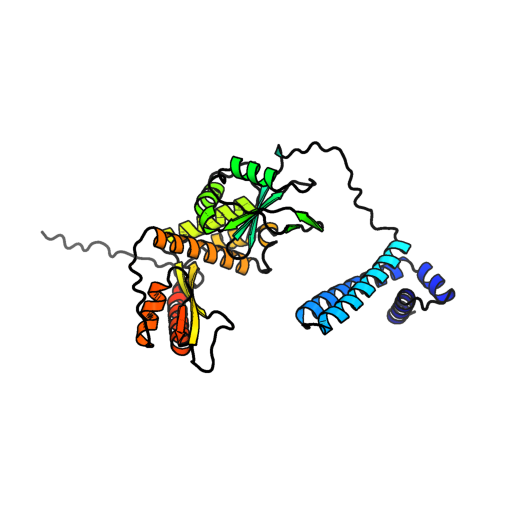 754 N N . ALA A 1 92 ? -22.818 7.383 24.406 1.00 36.94 92 ALA A N 1
ATOM 755 C CA . ALA A 1 92 ? -21.951 8.325 25.071 1.00 36.94 92 ALA A CA 1
ATOM 756 C C . ALA A 1 92 ? -21.900 7.881 26.537 1.00 36.94 92 ALA A C 1
ATOM 758 O O . ALA A 1 92 ? -22.387 8.537 27.446 1.00 36.94 92 ALA A O 1
ATOM 759 N N . THR A 1 93 ? -21.379 6.678 26.763 1.00 33.84 93 THR A N 1
ATOM 760 C CA . THR A 1 93 ? -20.620 6.412 27.960 1.00 33.84 93 THR A CA 1
ATOM 761 C C . THR A 1 93 ? -19.496 7.422 27.882 1.00 33.84 93 THR A C 1
ATOM 763 O O . THR A 1 93 ? -18.780 7.449 26.879 1.00 33.84 93 THR A O 1
ATOM 766 N N . ASP A 1 94 ? -19.377 8.247 28.915 1.00 35.03 94 ASP A N 1
ATOM 767 C CA . ASP A 1 94 ? -18.131 8.895 29.303 1.00 35.03 94 ASP A CA 1
ATOM 768 C C . ASP A 1 94 ? -17.071 7.794 29.507 1.00 35.03 94 ASP A C 1
ATOM 770 O O . ASP A 1 94 ? -16.716 7.421 30.623 1.00 35.03 94 ASP A O 1
ATOM 774 N N . ILE A 1 95 ? -16.635 7.166 28.414 1.00 41.91 95 ILE A N 1
ATOM 775 C CA . ILE A 1 95 ? -15.408 6.399 28.368 1.00 41.91 95 ILE A CA 1
ATOM 776 C C . ILE A 1 95 ? -14.367 7.501 28.343 1.00 41.91 95 ILE A C 1
ATOM 778 O O . ILE A 1 95 ? -14.209 8.165 27.318 1.00 41.91 95 ILE A O 1
ATOM 782 N N . GLU A 1 96 ? -13.730 7.748 29.487 1.00 41.69 96 GLU A N 1
ATOM 783 C CA . GLU A 1 96 ? -12.478 8.496 29.529 1.00 41.69 96 GLU A CA 1
ATOM 784 C C . GLU A 1 96 ? -11.645 8.103 28.309 1.00 41.69 96 GLU A C 1
ATOM 786 O O . GLU A 1 96 ? -11.486 6.910 28.031 1.00 41.69 96 GLU A O 1
ATOM 791 N N . GLU A 1 97 ? -11.190 9.107 27.557 1.00 49.94 97 GLU A N 1
ATOM 792 C CA . GLU A 1 97 ? -10.326 8.970 26.390 1.00 49.94 97 GLU A CA 1
ATOM 793 C C . GLU A 1 97 ? -9.060 8.203 26.779 1.00 49.94 97 GLU A C 1
ATOM 795 O O . GLU A 1 97 ? -8.006 8.768 27.067 1.00 49.94 97 GLU A O 1
ATOM 800 N N . ASP A 1 98 ? -9.145 6.881 26.783 1.00 51.12 98 ASP A N 1
ATOM 801 C CA . ASP A 1 98 ? -8.015 6.011 27.038 1.00 51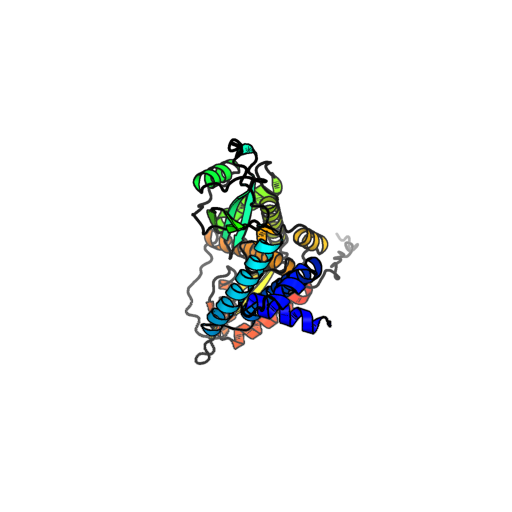.12 98 ASP A CA 1
ATOM 802 C C . ASP A 1 98 ? -7.228 5.911 25.722 1.00 51.12 98 ASP A C 1
ATOM 804 O O . ASP A 1 98 ? -7.096 4.853 25.103 1.00 51.12 98 ASP A O 1
ATOM 808 N N . ALA A 1 99 ? -6.674 7.048 25.281 1.00 56.16 99 ALA A N 1
ATOM 809 C CA . ALA A 1 99 ? -5.662 7.123 24.226 1.00 56.16 99 ALA A CA 1
ATOM 810 C C . ALA A 1 99 ? -4.474 6.190 24.533 1.00 56.16 99 ALA A C 1
ATOM 812 O O . ALA A 1 99 ? -3.751 5.780 23.630 1.00 56.16 99 ALA A O 1
ATOM 813 N N . SER A 1 100 ? -4.322 5.792 25.802 1.00 59.16 100 SER A N 1
ATOM 814 C CA . SER A 1 100 ? -3.432 4.733 26.284 1.00 59.16 100 SER A CA 1
ATOM 815 C C . SER A 1 100 ? -3.628 3.383 25.571 1.00 59.16 100 SER A C 1
ATOM 817 O O . SER A 1 100 ? -2.668 2.629 25.430 1.00 59.16 100 SER A O 1
ATOM 819 N N . LYS A 1 101 ? -4.844 3.081 25.091 1.00 70.12 101 LYS A N 1
ATOM 820 C CA . LYS A 1 101 ? -5.188 1.855 24.347 1.00 70.12 101 LYS A CA 1
ATOM 821 C C . LYS A 1 101 ? -5.305 2.081 22.839 1.00 70.12 101 LYS A C 1
ATOM 823 O O . LYS A 1 101 ? -5.531 1.120 22.100 1.00 70.12 101 LYS A O 1
ATOM 828 N N . ALA A 1 102 ? -5.188 3.325 22.375 1.00 82.19 102 ALA A N 1
ATOM 829 C CA . ALA A 1 102 ? -5.208 3.636 20.956 1.00 82.19 102 ALA A CA 1
ATOM 830 C C . ALA A 1 102 ? -3.892 3.217 20.309 1.00 82.19 102 ALA A C 1
ATOM 832 O O . ALA A 1 102 ? -2.804 3.526 20.789 1.00 82.19 102 ALA A O 1
ATOM 833 N N . GLN A 1 103 ? -4.012 2.487 19.205 1.00 89.62 103 GLN A N 1
ATOM 834 C CA . GLN A 1 103 ? -2.872 1.980 18.468 1.00 89.62 103 GLN A CA 1
ATOM 835 C C . GLN A 1 103 ? -2.706 2.756 17.171 1.00 89.62 103 GLN A C 1
ATOM 837 O O . GLN A 1 103 ? -3.678 2.993 16.448 1.00 89.62 103 GLN A O 1
ATOM 842 N N . ILE A 1 104 ? -1.463 3.105 16.845 1.00 92.25 104 ILE A N 1
ATOM 843 C CA . ILE A 1 104 ? -1.147 3.697 15.547 1.00 92.25 104 ILE A CA 1
ATOM 844 C C . ILE A 1 104 ? -1.371 2.651 14.466 1.00 92.25 104 ILE A C 1
ATOM 846 O O . ILE A 1 104 ? -0.776 1.569 14.503 1.00 92.25 104 ILE A O 1
ATOM 850 N N . GLN A 1 105 ? -2.214 2.991 13.500 1.00 92.75 105 GLN A N 1
ATOM 851 C CA . GLN A 1 105 ? -2.475 2.212 12.302 1.00 92.75 105 GLN A CA 1
ATOM 852 C C . GLN A 1 105 ? -1.881 2.923 11.082 1.00 92.75 105 GLN A C 1
ATOM 854 O O . GLN A 1 105 ? -1.810 4.153 11.047 1.00 92.75 105 GLN A O 1
ATOM 859 N N . LEU A 1 106 ? -1.464 2.139 10.089 1.00 94.12 106 LEU A N 1
ATOM 860 C CA . LEU A 1 106 ? -0.855 2.615 8.853 1.00 94.12 106 LEU A CA 1
ATOM 861 C C . LEU A 1 106 ? -1.592 2.079 7.621 1.00 94.12 106 LEU A C 1
ATOM 863 O O . LEU A 1 106 ? -1.955 0.908 7.549 1.00 94.12 106 LEU A O 1
ATOM 867 N N . ALA A 1 107 ? -1.756 2.928 6.614 1.00 93.25 107 ALA A N 1
ATOM 868 C CA . ALA A 1 107 ? -2.322 2.579 5.318 1.00 93.25 107 ALA A CA 1
ATOM 869 C C . ALA A 1 107 ? -1.456 3.135 4.195 1.00 93.25 107 ALA A C 1
ATOM 871 O O . ALA A 1 107 ? -0.665 4.066 4.376 1.00 93.25 107 ALA A O 1
ATOM 872 N N . TRP A 1 108 ? -1.608 2.533 3.023 1.00 92.19 108 TRP A N 1
ATOM 873 C CA . TRP A 1 108 ? -0.839 2.876 1.838 1.00 92.19 108 TRP A CA 1
ATOM 874 C C . TRP A 1 108 ? -1.673 3.672 0.839 1.00 92.19 108 TRP A C 1
ATOM 876 O O . TRP A 1 108 ? -2.736 3.206 0.433 1.00 92.19 108 TRP A O 1
ATOM 886 N N . ARG A 1 109 ? -1.160 4.823 0.387 1.00 89.38 109 ARG A N 1
ATOM 887 C CA . ARG A 1 109 ? -1.761 5.604 -0.703 1.00 89.38 109 ARG A CA 1
ATOM 888 C C . ARG A 1 109 ? -0.684 6.229 -1.580 1.00 89.38 109 ARG A C 1
ATOM 890 O O . ARG A 1 109 ? -0.022 7.173 -1.167 1.00 89.38 109 ARG A O 1
ATOM 897 N N . ASP A 1 110 ? -0.515 5.686 -2.783 1.00 80.75 110 ASP A N 1
ATOM 898 C CA . ASP A 1 110 ? 0.311 6.238 -3.869 1.00 80.75 110 ASP A CA 1
ATOM 899 C C . ASP A 1 110 ? 1.677 6.804 -3.439 1.00 80.75 110 ASP A C 1
ATOM 901 O O . ASP A 1 110 ? 1.983 7.981 -3.627 1.00 80.75 110 ASP A O 1
ATOM 905 N N . GLY A 1 111 ? 2.521 5.962 -2.834 1.00 82.25 111 GLY A N 1
ATOM 906 C CA . GLY A 1 111 ? 3.864 6.374 -2.402 1.00 82.25 111 GLY A CA 1
ATOM 907 C C . GLY A 1 111 ? 3.884 7.207 -1.115 1.00 82.25 111 GLY A C 1
ATOM 908 O O . GLY A 1 111 ? 4.929 7.733 -0.724 1.00 82.25 111 GLY A O 1
ATOM 909 N N . ARG A 1 112 ? 2.742 7.335 -0.439 1.00 91.00 112 ARG A N 1
ATOM 910 C CA . ARG A 1 112 ? 2.619 7.973 0.868 1.00 91.00 112 ARG A CA 1
ATOM 911 C C . ARG A 1 112 ? 2.070 6.989 1.882 1.00 91.00 112 ARG A C 1
ATOM 913 O O . ARG A 1 112 ? 1.221 6.145 1.589 1.00 91.00 112 ARG A O 1
ATOM 920 N N . LEU A 1 113 ? 2.561 7.151 3.097 1.00 94.06 113 LEU A N 1
ATOM 921 C CA . LEU A 1 113 ? 2.079 6.452 4.263 1.00 94.06 113 LEU A CA 1
ATOM 922 C C . LEU A 1 113 ? 1.024 7.324 4.942 1.00 94.06 113 LEU A C 1
ATOM 924 O O . LEU A 1 113 ? 1.283 8.498 5.201 1.00 94.06 113 LEU A O 1
ATOM 928 N N . ILE A 1 114 ? -0.148 6.758 5.204 1.00 94.50 114 ILE A N 1
ATOM 929 C CA . ILE A 1 114 ? -1.241 7.412 5.925 1.00 94.50 114 ILE A CA 1
ATOM 930 C C . ILE A 1 114 ? -1.295 6.813 7.325 1.00 94.50 114 ILE A C 1
ATOM 932 O O . ILE A 1 114 ? -1.361 5.593 7.458 1.00 94.50 114 ILE A O 1
ATOM 936 N N . ALA A 1 115 ? -1.254 7.652 8.354 1.00 93.94 115 ALA A N 1
ATOM 937 C CA . ALA A 1 115 ? -1.304 7.241 9.747 1.00 93.94 115 ALA A CA 1
ATOM 938 C C . ALA A 1 115 ? -2.547 7.803 10.436 1.00 93.94 115 ALA A C 1
ATOM 940 O O . ALA A 1 115 ? -2.886 8.978 10.274 1.00 93.94 115 ALA A O 1
ATOM 941 N N . TRP A 1 116 ? -3.186 6.960 11.241 1.00 92.62 116 TRP A N 1
ATOM 942 C CA . TRP A 1 116 ? -4.288 7.344 12.116 1.00 92.62 116 TRP A CA 1
ATOM 943 C C . TRP A 1 116 ? -4.240 6.542 13.413 1.00 92.62 116 TRP A C 1
ATOM 945 O O . TRP A 1 116 ? -3.567 5.511 13.511 1.00 92.62 116 TRP A O 1
ATOM 955 N N . LEU A 1 117 ? -4.965 7.016 14.421 1.00 89.38 117 LEU A N 1
ATOM 956 C CA . LEU A 1 117 ? -5.153 6.291 15.671 1.00 89.38 117 LEU A CA 1
ATOM 957 C C . LEU A 1 117 ? -6.426 5.451 15.593 1.00 89.38 117 LEU A C 1
ATOM 959 O O . LEU A 1 117 ? -7.519 5.977 15.396 1.00 89.38 117 LEU A O 1
ATOM 963 N N . GLY A 1 118 ? -6.276 4.137 15.757 1.00 78.12 118 GLY A N 1
ATOM 964 C CA . GLY A 1 118 ? -7.386 3.196 15.848 1.00 78.12 118 GLY A CA 1
ATOM 965 C C . GLY A 1 118 ? -7.479 2.591 17.246 1.00 78.12 118 GLY A C 1
ATOM 966 O O . GLY A 1 118 ? -6.511 2.007 17.732 1.00 78.12 118 GLY A O 1
ATOM 967 N N . ALA A 1 119 ? -8.653 2.676 17.869 1.00 66.94 119 ALA A N 1
ATOM 968 C CA . ALA A 1 119 ? -8.992 1.969 19.104 1.00 66.94 119 ALA A CA 1
ATOM 969 C C . ALA A 1 119 ? -10.338 1.248 18.948 1.00 66.94 119 ALA A C 1
ATOM 971 O O . ALA A 1 119 ? -11.231 1.704 18.232 1.00 66.94 119 ALA A O 1
ATOM 972 N N . HIS A 1 120 ? -10.494 0.104 19.617 1.00 57.53 120 HIS A N 1
ATOM 973 C CA . HIS A 1 120 ? -11.748 -0.645 19.594 1.00 57.53 120 HIS A CA 1
ATOM 974 C C . HIS A 1 120 ? -12.867 0.191 20.238 1.00 57.53 120 HIS A C 1
ATOM 976 O O . HIS A 1 120 ? -12.796 0.478 21.428 1.00 57.53 120 HIS A O 1
ATOM 982 N N . LYS A 1 121 ? -13.897 0.551 19.455 1.00 53.97 121 LYS A N 1
ATOM 983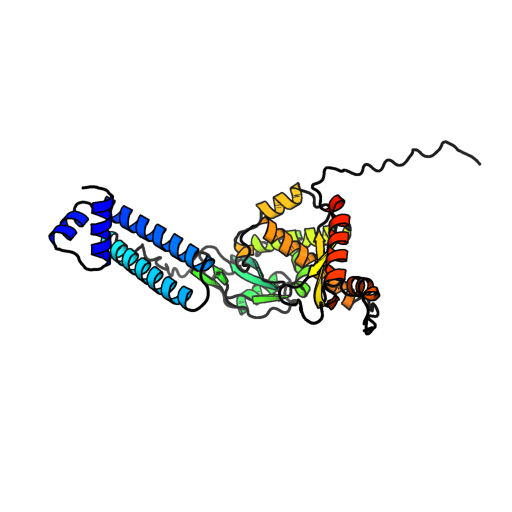 C CA . LYS A 1 121 ? -15.064 1.350 19.891 1.00 53.97 121 LYS A CA 1
ATOM 984 C C . LYS A 1 121 ? -14.740 2.768 20.399 1.00 53.97 121 LYS A C 1
ATOM 986 O O . LYS A 1 121 ? -15.495 3.298 21.207 1.00 53.97 121 LYS A O 1
ATOM 991 N N . SER A 1 122 ? -13.647 3.381 19.947 1.00 56.59 122 SER A N 1
ATOM 992 C CA . SER A 1 122 ? -13.288 4.749 20.351 1.00 56.59 122 SER A CA 1
ATOM 993 C C . SER A 1 122 ? -13.729 5.790 19.326 1.00 56.59 122 SER A C 1
ATOM 995 O O . SER A 1 122 ? -13.817 5.487 18.136 1.00 56.59 122 SER A O 1
ATOM 997 N N . GLN A 1 123 ? -13.954 7.022 19.791 1.00 60.47 123 GLN A N 1
ATOM 998 C CA . GLN A 1 123 ? -14.055 8.197 18.924 1.00 60.47 123 GLN A CA 1
ATOM 999 C C . GLN A 1 123 ? -12.752 8.422 18.146 1.00 60.47 123 GLN A C 1
ATOM 1001 O O . GLN A 1 123 ? -11.673 7.963 18.529 1.00 60.47 123 GLN A O 1
ATOM 1006 N N . THR A 1 124 ? -12.883 9.124 17.028 1.00 69.00 124 THR A N 1
ATOM 1007 C CA . THR A 1 124 ? -11.790 9.522 16.144 1.00 69.00 124 THR A CA 1
ATOM 1008 C C . THR A 1 124 ? -10.937 10.601 16.807 1.00 69.00 124 THR A C 1
ATOM 1010 O O . THR A 1 124 ? -11.476 11.570 17.337 1.00 69.00 124 THR A O 1
ATOM 1013 N N . PHE A 1 125 ? -9.614 10.459 16.755 1.00 78.69 125 PHE A N 1
ATOM 1014 C CA . PHE A 1 125 ? -8.680 11.403 17.373 1.00 78.69 125 PHE A CA 1
ATOM 1015 C C . PHE A 1 125 ? -8.264 12.512 16.399 1.00 78.69 125 PHE A C 1
ATOM 1017 O O . PHE A 1 125 ? -8.171 12.284 15.193 1.00 78.69 125 PHE A O 1
ATOM 1024 N N . GLY A 1 126 ? -7.983 13.706 16.925 1.00 80.25 126 GLY A N 1
ATOM 1025 C CA . GLY A 1 126 ? -7.485 14.834 16.135 1.00 80.25 126 GLY A CA 1
ATOM 1026 C C . GLY A 1 126 ? -6.026 14.671 15.688 1.00 80.25 126 GLY A C 1
ATOM 1027 O O . GLY A 1 126 ? -5.278 13.842 16.211 1.00 80.25 126 GLY A O 1
ATOM 1028 N N . HIS A 1 127 ? -5.594 15.505 14.736 1.00 86.00 127 HIS A N 1
ATOM 1029 C CA . HIS A 1 127 ? -4.245 15.440 14.158 1.00 86.00 127 HIS A CA 1
ATOM 1030 C C . HIS A 1 127 ? -3.117 15.582 15.192 1.00 86.00 127 HIS A C 1
ATOM 1032 O O . HIS A 1 127 ? -2.127 14.860 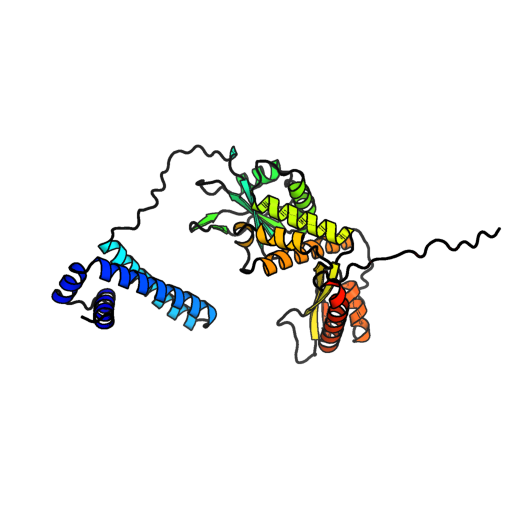15.102 1.00 86.00 127 HIS A O 1
ATOM 1038 N N . GLU A 1 128 ? -3.258 16.460 16.189 1.00 86.00 128 GLU A N 1
ATOM 1039 C CA . GLU A 1 128 ? -2.225 16.679 17.217 1.00 86.00 128 GLU A CA 1
ATOM 1040 C C . GLU A 1 128 ? -1.967 15.414 18.048 1.00 86.00 128 GLU A C 1
ATOM 1042 O O . GLU A 1 128 ? -0.823 14.995 18.212 1.00 86.00 128 GLU A O 1
ATOM 1047 N N . THR A 1 129 ? -3.027 14.722 18.473 1.00 87.81 129 THR A N 1
ATOM 1048 C CA . THR A 1 129 ? -2.922 13.468 19.235 1.00 87.81 129 THR A CA 1
ATOM 1049 C C . THR A 1 129 ? -2.250 12.356 18.426 1.00 87.81 129 THR A C 1
ATOM 1051 O O . THR A 1 129 ? -1.501 11.540 18.977 1.00 87.81 129 THR A O 1
ATOM 1054 N N . ILE A 1 130 ? -2.495 12.320 17.110 1.00 90.56 130 ILE A N 1
ATOM 1055 C CA . ILE A 1 130 ? -1.847 11.375 16.193 1.00 90.56 130 ILE A CA 1
ATOM 1056 C C . ILE A 1 130 ? -0.347 11.679 16.103 1.00 90.56 130 ILE A C 1
ATOM 1058 O O . ILE A 1 130 ? 0.463 10.759 16.224 1.00 90.56 130 ILE A O 1
ATOM 1062 N N . LEU A 1 131 ? 0.034 12.952 15.954 1.00 90.81 131 LEU A N 1
ATOM 1063 C CA . LEU A 1 131 ? 1.435 13.380 15.899 1.00 90.81 131 LEU A CA 1
ATOM 1064 C C . LEU A 1 131 ? 2.185 13.082 17.202 1.00 90.81 131 LEU A C 1
ATOM 1066 O O . LEU A 1 131 ? 3.290 12.542 17.154 1.00 90.81 131 LEU A O 1
ATOM 1070 N N . ASP A 1 132 ? 1.573 13.339 18.358 1.00 89.44 132 ASP A N 1
ATOM 1071 C CA . ASP A 1 132 ? 2.155 13.002 19.662 1.00 89.44 132 ASP A CA 1
ATOM 1072 C C . ASP A 1 132 ? 2.396 11.495 19.800 1.00 89.44 132 ASP A C 1
ATOM 1074 O O . ASP A 1 132 ? 3.448 11.047 20.265 1.00 89.44 132 ASP A O 1
ATOM 1078 N N . SER A 1 133 ? 1.428 10.690 19.362 1.00 89.31 133 SER A N 1
ATOM 1079 C CA . SER A 1 133 ? 1.514 9.229 19.417 1.00 89.31 133 SER A CA 1
ATOM 1080 C C . SER A 1 133 ? 2.574 8.680 18.458 1.00 89.31 133 SER A C 1
ATOM 1082 O O . SER A 1 133 ? 3.340 7.796 18.841 1.00 89.31 133 SER A O 1
ATOM 1084 N N . LEU A 1 134 ? 2.689 9.252 17.256 1.00 91.56 134 LEU A N 1
ATOM 1085 C CA . LEU A 1 134 ? 3.779 8.988 16.311 1.00 91.56 134 LEU A CA 1
ATOM 1086 C C . LEU A 1 134 ? 5.146 9.371 16.905 1.00 91.56 134 LEU A C 1
ATOM 1088 O O . LEU A 1 134 ? 6.114 8.616 16.786 1.00 91.56 134 LEU A O 1
ATOM 1092 N N . GLY A 1 135 ? 5.226 10.501 17.609 1.00 89.75 135 GLY A N 1
ATOM 1093 C CA . GLY A 1 135 ? 6.432 10.943 18.304 1.00 89.75 135 GLY A CA 1
ATOM 1094 C C . GLY A 1 135 ? 6.908 9.947 19.365 1.00 89.75 135 GLY A C 1
ATOM 1095 O O . GLY A 1 135 ? 8.101 9.643 19.425 1.00 89.75 135 GLY A O 1
ATOM 1096 N N . ARG A 1 136 ? 5.984 9.368 20.145 1.00 89.44 136 ARG A N 1
ATOM 1097 C CA . ARG A 1 136 ? 6.296 8.348 21.169 1.00 89.44 136 ARG A CA 1
ATOM 1098 C C . ARG A 1 136 ? 6.891 7.063 20.591 1.00 89.44 136 ARG A C 1
ATOM 1100 O O . ARG A 1 136 ? 7.655 6.401 21.285 1.00 89.44 136 ARG A O 1
ATOM 1107 N N . ILE A 1 137 ? 6.578 6.729 19.339 1.00 90.06 137 ILE A N 1
ATOM 1108 C CA . ILE A 1 137 ? 7.114 5.548 18.638 1.00 90.06 137 ILE A CA 1
ATOM 1109 C C . ILE A 1 137 ? 8.278 5.886 17.693 1.00 90.06 137 ILE A C 1
ATOM 1111 O O . ILE A 1 137 ? 8.587 5.113 16.787 1.00 90.06 137 ILE A O 1
ATOM 1115 N N . GLY A 1 138 ? 8.929 7.038 17.889 1.00 87.94 138 GLY A N 1
ATOM 1116 C CA . GLY A 1 138 ? 10.166 7.402 17.191 1.00 87.94 138 GLY A CA 1
ATOM 1117 C C . GLY A 1 138 ? 9.983 8.010 15.797 1.00 87.94 138 GLY A C 1
ATOM 1118 O O . GLY A 1 138 ? 10.960 8.150 15.067 1.00 87.94 138 GLY A O 1
ATOM 1119 N N . ALA A 1 139 ? 8.764 8.407 15.421 1.00 90.69 139 ALA A N 1
ATOM 1120 C CA . ALA A 1 139 ? 8.468 9.030 14.125 1.00 90.69 139 ALA A CA 1
ATOM 1121 C C . ALA A 1 139 ? 8.580 10.571 14.137 1.00 90.69 139 ALA A C 1
ATOM 1123 O O . ALA A 1 139 ? 8.063 11.231 13.240 1.00 90.69 139 ALA A O 1
ATOM 1124 N N . ASN A 1 140 ? 9.234 11.155 15.147 1.00 87.81 140 ASN A N 1
ATOM 1125 C CA . ASN A 1 140 ? 9.355 12.609 15.343 1.00 87.81 140 ASN A CA 1
ATOM 1126 C C . ASN A 1 140 ? 10.266 13.317 14.324 1.00 87.81 140 ASN A C 1
ATOM 1128 O O . ASN A 1 140 ? 10.153 14.522 14.131 1.00 87.81 140 ASN A O 1
ATOM 1132 N N . SER A 1 141 ? 11.179 12.579 13.691 1.00 87.44 141 SER A N 1
ATOM 1133 C CA . SER A 1 141 ? 12.082 13.089 12.650 1.00 87.44 141 SER A CA 1
ATOM 1134 C C . SER A 1 141 ? 11.443 13.126 11.258 1.00 87.44 141 SER A C 1
ATOM 1136 O O . SER A 1 141 ? 12.059 13.606 10.309 1.00 87.44 141 SER A O 1
ATOM 1138 N N . ILE A 1 142 ? 10.219 12.611 11.131 1.00 92.44 142 ILE A N 1
ATOM 1139 C CA . ILE A 1 142 ? 9.480 12.519 9.876 1.00 92.44 142 ILE A CA 1
ATOM 1140 C C . ILE A 1 142 ? 8.550 13.728 9.772 1.00 92.44 142 ILE A C 1
ATOM 1142 O O . ILE A 1 142 ? 7.796 14.032 10.695 1.00 92.44 142 ILE A O 1
ATOM 1146 N N . GLU A 1 143 ? 8.572 14.399 8.624 1.00 90.94 143 GLU A N 1
ATOM 1147 C CA . GLU A 1 143 ? 7.645 15.489 8.322 1.00 90.94 143 GLU A CA 1
ATOM 1148 C C . GLU A 1 143 ? 6.266 14.931 7.944 1.00 90.94 143 GLU A C 1
ATOM 1150 O O . GLU A 1 143 ? 6.019 14.529 6.803 1.00 90.94 143 GLU A O 1
ATOM 1155 N N . TRP A 1 144 ? 5.367 14.893 8.925 1.00 92.56 144 TRP A N 1
ATOM 1156 C CA . TRP A 1 144 ? 3.967 14.518 8.744 1.00 92.56 144 TRP A CA 1
ATOM 1157 C C . TRP A 1 144 ? 3.113 15.745 8.417 1.00 92.56 144 TRP A C 1
ATOM 1159 O O . TRP A 1 144 ? 3.220 16.782 9.069 1.00 92.56 144 TRP A O 1
ATOM 1169 N N . SER A 1 145 ? 2.222 15.620 7.435 1.00 91.19 145 SER A N 1
ATOM 1170 C CA . SER A 1 145 ? 1.249 16.655 7.072 1.00 91.19 145 SER A CA 1
ATOM 1171 C C . SER A 1 145 ? -0.177 16.147 7.242 1.00 91.19 145 SER A C 1
ATOM 1173 O O . SER A 1 145 ? -0.427 14.957 7.055 1.00 91.19 145 SER A O 1
ATOM 1175 N N . ALA A 1 146 ? -1.129 17.039 7.518 1.00 89.06 146 ALA A N 1
ATOM 1176 C CA . ALA A 1 146 ? -2.548 16.687 7.472 1.00 89.06 146 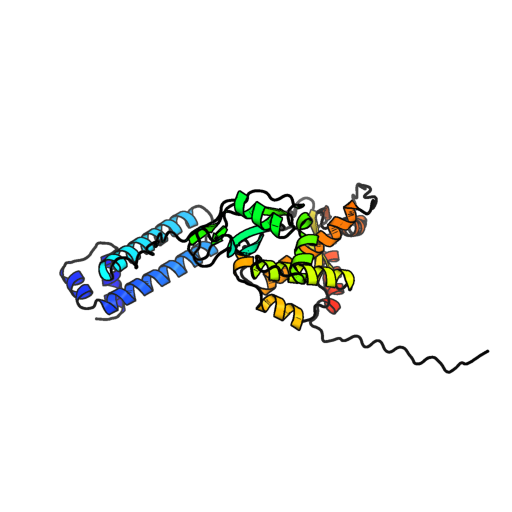ALA A CA 1
ATOM 1177 C C . ALA A 1 146 ? -2.907 16.054 6.113 1.00 89.06 146 ALA A C 1
ATOM 1179 O O . ALA A 1 146 ? -2.335 16.404 5.073 1.00 89.06 146 ALA A O 1
ATOM 1180 N N . SER A 1 147 ? -3.812 15.085 6.145 1.00 88.12 147 SER A N 1
ATOM 1181 C CA . SER A 1 147 ? -4.312 14.343 4.992 1.00 88.12 147 SER A CA 1
ATOM 1182 C C . SER A 1 147 ? -5.832 14.324 5.030 1.00 88.12 147 SER A C 1
ATOM 1184 O O . SER A 1 147 ? -6.411 14.452 6.103 1.00 88.12 147 SER A O 1
ATOM 1186 N N . ASP A 1 148 ? -6.460 14.093 3.876 1.00 85.88 148 ASP A N 1
ATOM 1187 C CA . ASP A 1 148 ? -7.881 13.753 3.820 1.00 85.88 148 ASP A CA 1
ATOM 1188 C C . ASP A 1 148 ? -8.193 12.606 4.781 1.00 85.88 148 ASP A C 1
ATOM 1190 O O . ASP A 1 148 ? -7.405 11.651 4.888 1.00 85.88 148 ASP A O 1
ATOM 1194 N N . ASP A 1 149 ? -9.341 12.720 5.437 1.00 87.75 149 ASP A N 1
ATOM 1195 C CA . ASP A 1 149 ? -9.822 11.725 6.375 1.00 87.75 149 ASP A CA 1
ATOM 1196 C C . ASP A 1 149 ? -10.027 10.367 5.696 1.00 87.75 149 ASP A C 1
ATOM 1198 O O . ASP A 1 149 ? -10.495 10.257 4.556 1.00 87.75 149 ASP A O 1
ATOM 1202 N N . LEU A 1 150 ? -9.716 9.309 6.438 1.00 85.75 150 LEU A N 1
ATOM 1203 C CA . LEU A 1 150 ? -9.910 7.942 5.991 1.00 85.75 150 LEU A CA 1
ATOM 1204 C C . LEU A 1 150 ? -11.325 7.479 6.331 1.00 85.75 150 LEU A C 1
ATOM 1206 O O . LEU A 1 150 ? -11.736 7.509 7.490 1.00 85.75 150 LEU A O 1
ATOM 1210 N N . GLN A 1 151 ? -12.048 6.990 5.326 1.00 84.44 151 GLN A N 1
ATOM 1211 C CA . GLN A 1 151 ? -13.344 6.353 5.534 1.00 84.44 151 GLN A CA 1
ATOM 1212 C C . GLN A 1 151 ? -13.133 4.961 6.132 1.00 84.44 151 GLN A C 1
ATOM 1214 O O . GLN A 1 151 ? -12.585 4.061 5.488 1.00 84.44 151 GLN A O 1
ATOM 1219 N N . LEU A 1 152 ? -13.537 4.793 7.387 1.00 81.25 152 LEU A N 1
ATOM 1220 C CA . LEU A 1 152 ? -13.468 3.518 8.082 1.00 81.25 152 LEU A CA 1
ATOM 1221 C C . LEU A 1 152 ? -14.677 2.633 7.716 1.00 81.25 152 LEU A C 1
ATOM 1223 O O . LEU A 1 152 ? -15.739 3.143 7.358 1.00 81.25 152 LEU A O 1
ATOM 1227 N N . PRO A 1 153 ? -14.571 1.296 7.848 1.00 70.69 153 PRO A N 1
ATOM 1228 C CA . PRO A 1 153 ? -15.665 0.369 7.522 1.00 70.69 153 PRO A CA 1
ATOM 1229 C C . PRO A 1 153 ? -16.965 0.568 8.318 1.00 70.69 153 PRO A C 1
ATOM 1231 O O . PRO A 1 153 ? -17.986 -0.003 7.959 1.00 70.69 153 PRO A O 1
ATOM 1234 N N . ASN A 1 154 ? -16.921 1.322 9.416 1.00 69.81 154 ASN A N 1
ATOM 1235 C CA . ASN A 1 154 ? -18.071 1.684 10.245 1.00 69.81 154 ASN A CA 1
ATOM 1236 C C . ASN A 1 154 ? -18.672 3.050 9.863 1.00 69.81 154 ASN A C 1
ATOM 1238 O O . ASN A 1 154 ? -19.311 3.670 10.707 1.00 69.81 154 ASN A O 1
ATOM 1242 N N . GLU A 1 155 ? -18.402 3.536 8.646 1.00 65.50 155 GLU A N 1
ATOM 1243 C CA . GLU A 1 155 ? -18.866 4.829 8.115 1.00 65.50 155 GLU A CA 1
ATOM 1244 C C . GLU A 1 155 ? -18.376 6.053 8.911 1.00 6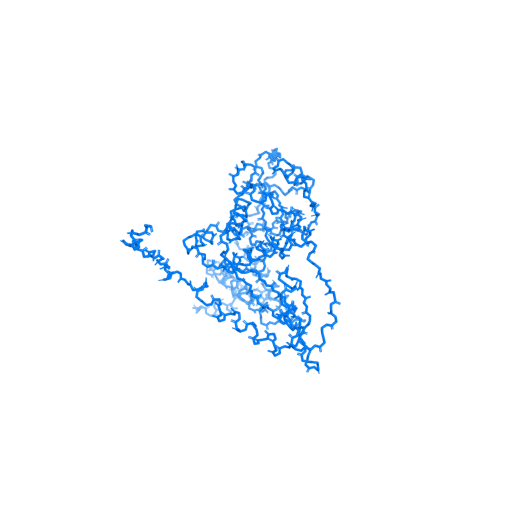5.50 155 GLU A C 1
ATOM 1246 O O . GLU A 1 155 ? -18.860 7.169 8.732 1.00 65.50 155 GLU A O 1
ATOM 1251 N N . GLN A 1 156 ? -17.373 5.869 9.775 1.00 75.31 156 GLN A N 1
ATOM 1252 C CA . GLN A 1 156 ? -16.716 6.968 10.474 1.00 75.31 156 GLN A CA 1
ATOM 1253 C C . GLN A 1 156 ? -15.541 7.505 9.657 1.00 75.31 156 GLN A C 1
ATOM 1255 O O . GLN A 1 156 ? -14.749 6.751 9.091 1.00 75.31 156 GLN A O 1
ATOM 1260 N N . SER A 1 157 ? -15.408 8.828 9.649 1.00 80.69 157 SER A N 1
ATOM 1261 C CA . SER A 1 157 ? -14.286 9.543 9.045 1.00 80.69 157 SER A CA 1
ATOM 1262 C C . SER A 1 157 ? -13.180 9.699 10.084 1.00 80.69 157 SER A C 1
ATOM 1264 O O . SER A 1 157 ? -13.392 10.355 11.100 1.00 80.69 157 SER A O 1
ATOM 1266 N N . ALA A 1 158 ? -12.020 9.080 9.872 1.00 84.62 158 ALA A N 1
ATOM 1267 C CA . ALA A 1 158 ? -10.881 9.199 10.778 1.00 84.62 158 ALA A CA 1
ATOM 1268 C C . ALA A 1 158 ? -9.902 10.274 10.282 1.00 84.62 158 ALA A C 1
ATOM 1270 O O . ALA A 1 158 ? -9.340 10.100 9.195 1.00 84.62 158 ALA A O 1
ATOM 1271 N N . PRO A 1 159 ? -9.630 11.330 11.073 1.00 89.06 159 PRO A N 1
ATOM 1272 C CA . PRO A 1 159 ? -8.574 12.284 10.768 1.00 89.06 159 PRO A CA 1
ATOM 1273 C C . PRO A 1 159 ? -7.231 11.574 10.608 1.00 89.06 159 PRO A C 1
ATOM 1275 O O . PRO A 1 159 ? -6.910 10.636 11.345 1.00 89.06 159 PRO A O 1
ATOM 1278 N N . CYS A 1 160 ? -6.449 12.006 9.623 1.00 92.06 160 CYS A N 1
ATOM 1279 C CA . CYS A 1 160 ? -5.243 11.308 9.199 1.00 92.06 160 CYS A CA 1
ATOM 1280 C C . CYS A 1 160 ? -4.080 12.269 8.979 1.00 92.06 160 CYS A C 1
ATOM 1282 O O . CYS A 1 160 ? -4.238 13.401 8.522 1.00 92.06 160 CYS A O 1
ATOM 1284 N N . VAL A 1 161 ? -2.871 11.767 9.209 1.00 93.88 161 VAL A N 1
ATOM 1285 C CA . VAL A 1 161 ? -1.638 12.435 8.783 1.00 93.88 161 VAL A CA 1
ATOM 1286 C C . VAL A 1 161 ? -0.931 11.593 7.731 1.00 93.88 161 VAL A C 1
ATOM 1288 O O . VAL A 1 161 ? -1.091 10.375 7.679 1.00 93.88 161 VAL A O 1
ATOM 1291 N N . SER A 1 162 ? -0.156 12.231 6.861 1.00 94.94 162 SER A N 1
ATOM 1292 C CA . SER A 1 162 ? 0.582 11.560 5.798 1.00 94.94 162 SER A CA 1
ATOM 1293 C C . SER A 1 162 ? 2.041 11.972 5.752 1.00 94.94 162 SER A C 1
ATOM 1295 O O . SER A 1 162 ? 2.368 13.135 5.977 1.00 94.94 162 SER A O 1
ATOM 1297 N N . ALA A 1 163 ? 2.898 11.031 5.377 1.00 94.12 163 ALA A N 1
ATOM 1298 C CA . ALA A 1 163 ? 4.300 11.283 5.081 1.00 94.12 163 ALA A CA 1
ATOM 1299 C C . ALA A 1 163 ? 4.710 10.561 3.783 1.00 94.12 163 ALA A C 1
ATOM 1301 O O . ALA A 1 163 ? 4.180 9.484 3.483 1.00 94.12 163 ALA A O 1
ATOM 1302 N N . PRO A 1 164 ? 5.630 11.126 2.980 1.00 91.06 164 PRO A N 1
ATOM 1303 C CA . PRO A 1 164 ? 6.246 10.406 1.867 1.00 91.06 164 PRO A CA 1
ATOM 1304 C C . PRO A 1 164 ? 6.953 9.147 2.370 1.00 91.06 164 PRO A C 1
ATOM 1306 O O . PRO A 1 164 ? 7.657 9.201 3.374 1.00 91.06 164 PRO A O 1
ATOM 1309 N N . ILE A 1 165 ? 6.853 8.020 1.660 1.00 89.69 165 ILE A N 1
ATOM 1310 C CA . ILE A 1 165 ? 7.531 6.809 2.146 1.00 89.69 165 ILE A CA 1
ATOM 1311 C C . ILE A 1 165 ? 9.063 6.958 2.209 1.00 89.69 165 ILE A C 1
ATOM 1313 O O . ILE A 1 165 ? 9.716 6.377 3.075 1.00 89.69 165 ILE A O 1
ATOM 1317 N N . SER A 1 166 ? 9.647 7.800 1.356 1.00 85.44 166 SER A N 1
ATOM 1318 C CA . SER A 1 166 ? 11.084 8.091 1.368 1.00 85.44 166 SER A CA 1
ATOM 1319 C C . SER A 1 166 ? 11.594 8.616 2.714 1.00 85.44 166 SER A C 1
ATOM 1321 O O . SER A 1 166 ? 12.743 8.347 3.059 1.00 85.44 166 SER A O 1
ATOM 1323 N N . SER A 1 167 ? 10.759 9.315 3.493 1.00 89.81 167 SER A N 1
ATOM 1324 C CA . SER A 1 167 ? 11.116 9.792 4.833 1.00 89.81 167 SER A CA 1
ATOM 1325 C C . SER A 1 167 ? 10.783 8.790 5.942 1.00 89.81 167 SER A C 1
ATOM 1327 O O . SER A 1 167 ? 11.347 8.888 7.028 1.00 89.81 167 SER A O 1
ATOM 1329 N N . THR A 1 168 ? 9.928 7.792 5.688 1.00 92.38 168 THR A N 1
ATOM 1330 C CA . THR A 1 168 ? 9.455 6.842 6.712 1.00 92.38 168 THR A CA 1
ATOM 1331 C C . THR A 1 168 ? 10.205 5.510 6.725 1.00 92.38 168 THR A C 1
ATOM 1333 O O . THR A 1 168 ? 10.078 4.760 7.688 1.00 92.38 168 THR A O 1
ATOM 1336 N N . LEU A 1 169 ? 10.968 5.174 5.678 1.00 89.75 169 LEU A N 1
ATOM 1337 C CA . LEU A 1 169 ? 11.584 3.849 5.495 1.00 89.75 169 LEU A CA 1
ATOM 1338 C C . LEU A 1 169 ? 12.392 3.353 6.703 1.00 89.75 169 LEU A C 1
ATOM 1340 O O . LEU A 1 169 ? 12.172 2.235 7.166 1.00 89.75 169 LEU A O 1
ATOM 1344 N N . GLY A 1 170 ? 13.311 4.173 7.222 1.00 88.75 170 GLY A N 1
ATOM 1345 C CA . GLY A 1 170 ? 14.156 3.782 8.357 1.00 88.75 170 GLY A CA 1
ATOM 1346 C C . GLY A 1 170 ? 13.336 3.450 9.607 1.00 88.75 170 GLY A C 1
ATOM 1347 O O . GLY A 1 170 ? 13.615 2.471 10.295 1.00 88.75 170 GLY A O 1
ATOM 1348 N N . TRP A 1 171 ? 12.269 4.215 9.836 1.00 93.56 171 TRP A N 1
ATOM 1349 C CA . TRP A 1 171 ? 11.336 4.005 10.937 1.00 93.56 171 TRP A CA 1
ATOM 1350 C C . TRP A 1 171 ? 10.437 2.773 10.735 1.00 93.56 171 TRP A C 1
ATOM 1352 O O . TRP A 1 171 ? 10.228 1.994 11.664 1.00 93.56 171 TRP A O 1
ATOM 1362 N N . LEU A 1 172 ? 9.956 2.521 9.513 1.00 93.69 172 LEU A N 1
ATOM 1363 C CA . LEU A 1 172 ? 9.193 1.305 9.205 1.00 93.69 172 LEU A CA 1
ATOM 1364 C C . LEU A 1 172 ? 10.021 0.041 9.474 1.00 93.69 172 LEU A C 1
ATOM 1366 O O . LEU A 1 172 ? 9.523 -0.918 10.062 1.00 93.69 172 LEU A O 1
ATOM 1370 N N . VAL A 1 173 ? 11.303 0.049 9.104 1.00 91.44 173 VAL A N 1
ATOM 1371 C CA . VAL A 1 173 ? 12.211 -1.076 9.374 1.00 91.44 173 VAL A CA 1
ATOM 1372 C C . VAL A 1 173 ? 12.393 -1.296 10.881 1.00 91.44 173 VAL A C 1
ATOM 1374 O O . VAL A 1 173 ? 12.379 -2.446 11.332 1.00 91.44 173 VAL A O 1
ATOM 1377 N N . SER A 1 174 ? 12.495 -0.226 11.684 1.00 90.69 174 SER A N 1
ATOM 1378 C CA . SER A 1 174 ? 12.552 -0.369 13.146 1.00 90.69 174 SER A CA 1
ATOM 1379 C C . SER A 1 174 ? 11.249 -0.917 13.734 1.00 90.69 174 SER A C 1
ATOM 1381 O O . SER A 1 174 ? 11.304 -1.794 14.596 1.00 90.69 174 SER A O 1
ATOM 1383 N N . LEU A 1 175 ? 10.082 -0.500 13.222 1.00 89.56 175 LEU A N 1
ATOM 1384 C CA . LEU A 1 175 ? 8.778 -1.010 13.670 1.00 89.56 175 LEU A CA 1
ATOM 1385 C C . LEU A 1 175 ? 8.624 -2.521 13.463 1.00 89.56 175 LEU A C 1
ATOM 1387 O O . LEU A 1 175 ? 8.058 -3.205 14.316 1.00 89.56 175 LEU A O 1
ATOM 1391 N N . GLY A 1 176 ? 9.140 -3.054 12.351 1.00 83.25 176 GLY A N 1
ATOM 1392 C CA . GLY A 1 176 ? 9.106 -4.494 12.076 1.00 83.25 176 GLY A CA 1
ATOM 1393 C C . GLY A 1 176 ? 9.887 -5.332 13.098 1.00 83.25 176 GLY A C 1
ATOM 1394 O O . GLY A 1 176 ? 9.551 -6.504 13.303 1.00 83.25 176 GLY A O 1
ATOM 1395 N N . SER A 1 177 ? 10.885 -4.722 13.749 1.00 83.00 177 SER A N 1
ATOM 1396 C CA . SER A 1 177 ? 11.804 -5.373 14.689 1.00 83.00 177 SER A CA 1
ATOM 1397 C C . SER A 1 177 ? 11.376 -5.213 16.152 1.00 83.00 177 SER A C 1
ATOM 1399 O O . SER A 1 177 ? 11.299 -6.210 16.861 1.00 83.00 177 SER A O 1
ATOM 1401 N N . ASP A 1 178 ? 11.084 -3.983 16.589 1.00 82.00 178 ASP A N 1
ATOM 1402 C CA . ASP A 1 178 ? 10.887 -3.630 18.009 1.00 82.00 178 ASP A CA 1
ATOM 1403 C C . ASP A 1 178 ? 9.429 -3.790 18.489 1.00 82.00 178 ASP A C 1
ATOM 1405 O O . ASP A 1 178 ? 9.183 -4.002 19.669 1.00 82.00 178 ASP A O 1
ATOM 1409 N N . ARG A 1 179 ? 8.458 -3.747 17.560 1.00 82.25 179 ARG A N 1
ATOM 1410 C CA . ARG A 1 179 ? 7.008 -3.969 17.775 1.00 82.25 179 ARG A CA 1
ATOM 1411 C C . ARG A 1 179 ? 6.457 -3.408 19.106 1.00 82.25 179 ARG A C 1
ATOM 1413 O O . ARG A 1 179 ? 6.074 -4.186 19.979 1.00 82.25 179 ARG A O 1
ATOM 1420 N N . PRO A 1 180 ? 6.350 -2.075 19.243 1.00 83.00 180 PRO A N 1
ATOM 1421 C CA . PRO A 1 180 ? 5.808 -1.453 20.449 1.00 83.00 180 PRO A CA 1
ATOM 1422 C C . PRO A 1 180 ? 4.331 -1.815 20.672 1.00 83.00 180 PRO A C 1
ATOM 1424 O O . PRO A 1 180 ? 3.568 -1.925 19.712 1.00 83.00 180 PRO A O 1
ATOM 1427 N N . ASP A 1 181 ? 3.891 -1.887 21.931 1.00 82.50 181 ASP A N 1
ATOM 1428 C CA . ASP A 1 181 ? 2.498 -2.219 22.292 1.00 82.50 181 ASP A CA 1
ATOM 1429 C C . ASP A 1 181 ? 1.463 -1.193 21.777 1.00 82.50 181 ASP A C 1
ATOM 1431 O O . ASP A 1 181 ? 0.292 -1.514 21.551 1.00 82.50 181 ASP A O 1
ATOM 1435 N N . SER A 1 182 ? 1.902 0.049 21.550 1.00 84.62 182 SER A N 1
ATOM 1436 C CA . SER A 1 182 ? 1.104 1.164 21.019 1.00 84.62 182 SER A CA 1
ATOM 1437 C C . SER A 1 182 ? 0.928 1.132 19.493 1.00 84.62 182 SER A C 1
ATOM 1439 O O . SER A 1 182 ? 0.405 2.078 18.899 1.00 84.62 182 SER A O 1
ATOM 1441 N N . VAL A 1 183 ? 1.367 0.059 18.832 1.00 89.88 183 VAL A N 1
ATOM 1442 C CA . VAL A 1 183 ? 1.362 -0.076 17.375 1.00 89.88 183 VAL A CA 1
ATOM 1443 C C . VAL A 1 183 ? 0.381 -1.160 16.939 1.00 89.88 183 VAL A C 1
ATOM 1445 O O . VAL A 1 183 ? 0.352 -2.271 17.460 1.00 89.88 183 VAL A O 1
ATOM 1448 N N . GLY A 1 184 ? -0.443 -0.823 15.951 1.00 89.31 184 GLY A N 1
ATOM 1449 C CA . GLY A 1 184 ? -1.472 -1.697 15.413 1.00 89.31 184 GLY A CA 1
ATOM 1450 C C . GLY A 1 184 ? -0.948 -2.738 14.429 1.00 89.31 184 GLY A C 1
ATOM 1451 O O . GLY A 1 184 ? 0.150 -2.628 13.881 1.00 89.31 184 GLY A O 1
ATOM 1452 N N . ALA A 1 185 ? -1.784 -3.734 14.130 1.00 89.38 185 ALA A N 1
ATOM 1453 C CA . ALA A 1 185 ? -1.449 -4.812 13.196 1.00 89.38 185 ALA A CA 1
ATOM 1454 C C . ALA A 1 185 ? -1.063 -4.306 11.793 1.00 89.38 185 ALA A C 1
ATOM 1456 O O . ALA A 1 185 ? -0.168 -4.862 11.159 1.00 89.38 185 ALA A O 1
ATOM 1457 N N . THR A 1 186 ? -1.710 -3.240 11.318 1.00 92.50 186 THR A N 1
ATOM 1458 C CA . THR A 1 186 ? -1.416 -2.614 10.018 1.00 92.50 186 THR A CA 1
ATOM 1459 C C . THR A 1 186 ? 0.005 -2.050 9.957 1.00 92.50 186 THR A C 1
ATOM 1461 O O . THR A 1 186 ? 0.724 -2.229 8.975 1.00 92.50 186 THR A O 1
ATOM 1464 N N . SER A 1 187 ? 0.441 -1.439 11.051 1.00 93.19 187 SER A N 1
ATOM 1465 C CA . SER A 1 187 ? 1.754 -0.833 11.198 1.00 93.19 187 SER A CA 1
ATOM 1466 C C . SER A 1 187 ? 2.859 -1.877 11.326 1.00 93.19 187 SER A C 1
ATOM 1468 O O . SER A 1 187 ? 3.905 -1.749 10.691 1.00 93.19 187 SER A O 1
ATOM 1470 N N . ILE A 1 188 ? 2.602 -2.959 12.072 1.00 92.00 188 ILE A N 1
ATOM 1471 C CA . ILE A 1 188 ? 3.499 -4.123 12.137 1.00 92.00 188 ILE A CA 1
ATOM 1472 C C . ILE A 1 188 ? 3.659 -4.733 10.743 1.00 92.00 188 ILE A C 1
ATOM 1474 O O . ILE A 1 188 ? 4.778 -5.014 10.314 1.00 92.00 188 ILE A O 1
ATOM 1478 N N . TRP A 1 189 ? 2.551 -4.911 10.019 1.00 94.19 189 TRP A N 1
ATOM 1479 C CA . TRP A 1 189 ? 2.573 -5.444 8.662 1.00 94.19 189 TRP A CA 1
ATOM 1480 C C . TRP A 1 189 ? 3.407 -4.566 7.716 1.00 94.19 189 TRP A C 1
ATOM 1482 O O . TRP A 1 189 ? 4.244 -5.086 6.980 1.00 94.19 189 TRP A O 1
ATOM 1492 N N . MET A 1 190 ? 3.260 -3.238 7.791 1.00 94.50 190 MET A N 1
ATOM 1493 C CA . MET A 1 190 ? 4.064 -2.306 6.992 1.00 94.50 190 MET A CA 1
ATOM 1494 C C . MET A 1 190 ? 5.559 -2.395 7.334 1.00 94.50 190 MET A C 1
ATOM 1496 O O . MET A 1 190 ? 6.404 -2.378 6.439 1.00 94.50 190 MET A O 1
ATOM 1500 N N . GLY A 1 191 ? 5.898 -2.555 8.617 1.00 93.50 191 GLY A N 1
ATOM 1501 C CA . GLY A 1 191 ? 7.281 -2.768 9.042 1.00 93.50 191 GLY A CA 1
ATOM 1502 C C . GLY A 1 191 ? 7.874 -4.087 8.539 1.00 93.50 191 GLY A C 1
ATOM 1503 O O . GLY A 1 191 ? 9.030 -4.127 8.116 1.00 93.50 191 GLY A O 1
ATOM 1504 N N . LEU A 1 192 ? 7.078 -5.161 8.497 1.00 92.50 192 LEU A N 1
ATOM 1505 C CA . LEU A 1 192 ? 7.479 -6.438 7.898 1.00 92.50 192 LEU A CA 1
ATOM 1506 C C . LEU A 1 192 ? 7.704 -6.322 6.386 1.00 92.50 192 LEU A C 1
ATOM 1508 O O . LEU A 1 192 ? 8.704 -6.834 5.881 1.00 92.50 192 LEU A O 1
ATOM 1512 N N . ALA A 1 193 ? 6.818 -5.623 5.670 1.00 92.88 193 ALA A N 1
ATOM 1513 C CA . ALA A 1 193 ? 6.977 -5.363 4.241 1.00 92.88 193 ALA A CA 1
ATOM 1514 C C . ALA A 1 193 ? 8.251 -4.546 3.955 1.00 92.88 193 ALA A C 1
ATOM 1516 O O . ALA A 1 193 ? 9.024 -4.904 3.065 1.00 92.88 193 ALA A O 1
ATOM 1517 N N . ALA A 1 194 ? 8.522 -3.507 4.754 1.00 93.38 194 ALA A N 1
ATOM 1518 C CA . ALA A 1 194 ? 9.749 -2.715 4.661 1.00 93.38 194 ALA A CA 1
ATOM 1519 C C . ALA A 1 194 ? 11.007 -3.556 4.935 1.00 93.38 194 ALA A C 1
ATOM 1521 O O . ALA A 1 194 ? 11.968 -3.497 4.167 1.00 93.38 194 ALA A O 1
ATOM 1522 N N . GLY A 1 195 ? 10.991 -4.392 5.978 1.00 91.69 195 GLY A N 1
ATOM 1523 C CA . GLY A 1 195 ? 12.086 -5.316 6.282 1.00 91.69 195 GLY A CA 1
ATOM 1524 C C . GLY A 1 195 ? 12.348 -6.323 5.157 1.00 91.69 195 GLY A C 1
ATOM 1525 O O . GLY A 1 195 ? 13.503 -6.563 4.802 1.00 91.69 195 GLY A O 1
ATOM 1526 N N . LEU A 1 196 ? 11.291 -6.866 4.541 1.00 90.38 196 LEU A N 1
ATOM 1527 C CA . LEU A 1 196 ? 11.414 -7.750 3.380 1.00 90.38 196 LEU A CA 1
ATOM 1528 C C . LEU A 1 196 ? 12.011 -7.018 2.172 1.00 90.38 196 LEU A C 1
ATOM 1530 O O . LEU A 1 196 ? 12.911 -7.556 1.531 1.00 90.38 196 LEU A O 1
ATOM 1534 N N . ALA A 1 197 ? 11.563 -5.794 1.882 1.00 91.06 197 ALA A N 1
ATOM 1535 C CA . ALA A 1 197 ? 12.121 -4.987 0.799 1.00 91.06 197 ALA A CA 1
ATOM 1536 C C . ALA A 1 197 ? 13.624 -4.726 1.003 1.00 91.06 197 ALA A C 1
ATOM 1538 O O . ALA A 1 197 ? 14.411 -4.949 0.086 1.00 91.06 197 ALA A O 1
ATOM 1539 N N . VAL A 1 198 ? 14.049 -4.352 2.217 1.00 91.19 198 VAL A N 1
ATOM 1540 C CA . VAL A 1 198 ? 15.475 -4.183 2.549 1.00 91.19 198 VAL A CA 1
ATOM 1541 C C . VAL A 1 198 ? 16.247 -5.487 2.362 1.00 91.19 198 VAL A C 1
ATOM 1543 O O . VAL A 1 198 ? 17.312 -5.480 1.748 1.00 91.19 198 VAL A O 1
ATOM 1546 N N . LYS A 1 199 ? 15.706 -6.616 2.833 1.00 89.62 199 LYS A N 1
ATOM 1547 C CA . LYS A 1 199 ? 16.326 -7.932 2.646 1.00 89.62 199 LYS A CA 1
ATOM 1548 C C . LYS A 1 199 ? 16.524 -8.257 1.162 1.00 89.62 199 LYS A C 1
ATOM 1550 O O . LYS A 1 199 ? 17.613 -8.671 0.783 1.00 89.62 199 LYS A O 1
ATOM 1555 N N . LEU A 1 200 ? 15.514 -8.023 0.321 1.00 89.12 200 LEU A N 1
ATOM 1556 C CA . LEU A 1 200 ? 15.606 -8.245 -1.127 1.00 89.12 200 LEU A CA 1
ATOM 1557 C C . LEU A 1 200 ? 16.702 -7.387 -1.771 1.00 89.12 200 LEU A C 1
ATOM 1559 O O . LEU A 1 200 ? 17.456 -7.893 -2.598 1.00 89.12 200 LEU A O 1
ATOM 1563 N N . VAL A 1 201 ? 16.834 -6.118 -1.368 1.00 89.25 201 VAL A N 1
ATOM 1564 C CA . VAL A 1 201 ? 17.911 -5.236 -1.852 1.00 89.25 201 VAL A CA 1
ATOM 1565 C C . VAL A 1 201 ? 19.284 -5.749 -1.425 1.00 89.25 201 VAL A C 1
ATOM 1567 O O . VAL A 1 201 ? 20.180 -5.848 -2.259 1.00 89.25 201 VAL A O 1
ATOM 1570 N N . VAL A 1 202 ? 19.450 -6.107 -0.149 1.00 89.75 202 VAL A N 1
ATOM 1571 C CA . VAL A 1 202 ? 20.725 -6.609 0.394 1.00 89.75 202 VAL A CA 1
ATOM 1572 C C . VAL A 1 202 ? 21.133 -7.931 -0.262 1.00 89.75 202 VAL A C 1
ATOM 1574 O O . VAL A 1 202 ? 22.312 -8.146 -0.527 1.00 89.75 202 VAL A O 1
ATOM 1577 N N . GLU A 1 203 ? 20.170 -8.801 -0.565 1.00 87.69 203 GLU A N 1
ATOM 1578 C CA . GLU A 1 203 ? 20.407 -10.074 -1.255 1.00 87.69 203 GLU A CA 1
ATOM 1579 C C . GLU A 1 203 ? 20.561 -9.922 -2.781 1.00 87.69 203 GLU A C 1
ATOM 1581 O O . GLU A 1 203 ? 20.830 -10.911 -3.462 1.00 87.69 203 GLU A O 1
ATOM 1586 N N . GLY A 1 204 ? 20.379 -8.719 -3.343 1.00 86.94 204 GLY A N 1
ATOM 1587 C CA . GLY A 1 204 ? 20.399 -8.493 -4.794 1.00 86.94 204 GLY A CA 1
ATOM 1588 C C . GLY A 1 204 ? 19.238 -9.167 -5.538 1.00 86.94 204 GLY A C 1
ATOM 1589 O O . GLY A 1 204 ? 19.310 -9.404 -6.741 1.00 86.94 204 GLY A O 1
ATOM 1590 N N . LYS A 1 205 ? 18.158 -9.492 -4.824 1.00 88.62 205 LYS A N 1
ATOM 1591 C CA . LYS A 1 205 ? 16.970 -10.203 -5.310 1.00 88.62 205 LYS A CA 1
ATOM 1592 C C . LYS A 1 205 ? 15.930 -9.239 -5.868 1.00 88.62 205 LYS A C 1
ATOM 1594 O O . LYS A 1 205 ? 14.788 -9.164 -5.416 1.00 88.62 205 LYS A O 1
ATOM 1599 N N . ILE A 1 206 ? 16.348 -8.469 -6.858 1.00 88.81 206 ILE A N 1
ATOM 1600 C CA . ILE A 1 206 ? 15.543 -7.434 -7.503 1.00 88.81 206 ILE A CA 1
ATOM 1601 C C . ILE A 1 206 ? 15.900 -7.350 -8.984 1.00 88.81 206 ILE A C 1
ATOM 1603 O O . ILE A 1 206 ? 16.996 -7.733 -9.390 1.00 88.81 206 ILE A O 1
ATOM 1607 N N . TYR A 1 207 ? 14.994 -6.814 -9.791 1.00 88.12 207 TYR A N 1
ATOM 1608 C CA . TYR A 1 207 ? 15.260 -6.526 -11.195 1.00 88.12 207 TYR A CA 1
ATOM 1609 C C . TYR A 1 207 ? 14.609 -5.208 -11.631 1.00 88.12 207 TYR A C 1
ATOM 1611 O O . TYR A 1 207 ? 13.572 -4.826 -11.075 1.00 88.12 207 TYR A O 1
ATOM 1619 N N . PRO A 1 208 ? 15.195 -4.501 -12.614 1.00 89.50 208 PRO A N 1
ATOM 1620 C CA . PRO A 1 208 ? 14.584 -3.315 -13.189 1.00 89.50 208 PRO A CA 1
ATOM 1621 C C . PRO A 1 208 ? 13.545 -3.713 -14.243 1.00 89.50 208 PRO A C 1
ATOM 1623 O O . PRO A 1 208 ? 13.819 -4.504 -15.147 1.00 89.50 208 PRO A O 1
ATOM 1626 N N . ALA A 1 209 ? 12.361 -3.121 -14.152 1.00 88.75 209 ALA A N 1
ATOM 1627 C CA . ALA A 1 209 ? 11.307 -3.211 -15.150 1.00 88.75 209 ALA A CA 1
ATOM 1628 C C . ALA A 1 209 ? 11.077 -1.829 -15.769 1.00 88.75 209 ALA A C 1
ATOM 1630 O O . ALA A 1 209 ? 10.934 -0.836 -15.057 1.00 88.75 209 ALA A O 1
ATOM 1631 N N . LEU A 1 210 ? 11.047 -1.756 -17.098 1.00 89.88 210 LEU A N 1
ATOM 1632 C CA . LEU A 1 210 ? 10.766 -0.517 -17.818 1.00 89.88 210 LEU A CA 1
ATOM 1633 C C . LEU A 1 210 ? 9.270 -0.427 -18.125 1.00 89.88 210 LEU A C 1
ATOM 1635 O O . LEU A 1 210 ? 8.725 -1.303 -18.804 1.00 89.88 210 LEU A O 1
ATOM 1639 N N . HIS A 1 211 ? 8.635 0.649 -17.666 1.00 88.75 211 HIS A N 1
ATOM 1640 C CA . HIS A 1 211 ? 7.212 0.901 -17.859 1.00 88.75 211 HIS A CA 1
ATOM 1641 C C . HIS A 1 211 ? 6.981 2.169 -18.675 1.00 88.75 211 HIS A C 1
ATOM 1643 O O . HIS A 1 211 ? 7.518 3.232 -18.360 1.00 88.75 211 HIS A O 1
ATOM 1649 N N . GLU A 1 212 ? 6.128 2.063 -19.691 1.00 85.44 212 GLU A N 1
ATOM 1650 C CA . GLU A 1 212 ? 5.544 3.225 -20.354 1.00 85.44 212 GLU A CA 1
ATOM 1651 C C . GLU A 1 212 ? 4.441 3.820 -19.468 1.00 85.44 212 GLU A C 1
ATOM 1653 O O . GLU A 1 212 ? 3.597 3.104 -18.921 1.00 85.44 212 GLU A O 1
ATOM 1658 N N . VAL A 1 213 ? 4.439 5.141 -19.314 1.00 84.69 213 VAL A N 1
ATOM 1659 C CA . VAL A 1 213 ? 3.388 5.869 -18.604 1.00 84.69 213 VAL A CA 1
ATOM 1660 C C . VAL A 1 213 ? 2.194 6.019 -19.541 1.00 84.69 213 VAL A C 1
ATOM 1662 O O . VAL A 1 213 ? 2.254 6.731 -20.546 1.00 84.69 213 VAL A O 1
ATOM 1665 N N . GLY A 1 214 ? 1.089 5.356 -19.202 1.00 77.44 214 GLY A N 1
ATOM 1666 C CA . GLY A 1 214 ? -0.127 5.376 -20.011 1.00 77.44 214 GLY A CA 1
ATOM 1667 C C . GLY A 1 214 ? -0.623 6.796 -20.310 1.00 77.44 214 GLY A C 1
ATOM 1668 O O . GLY A 1 214 ? -0.580 7.679 -19.456 1.00 77.44 214 GLY A O 1
ATOM 1669 N N . GLY A 1 215 ? -1.097 7.013 -21.539 1.00 78.38 215 GLY A N 1
ATOM 1670 C CA . GLY A 1 215 ? -1.635 8.306 -21.981 1.00 78.38 215 GLY A CA 1
ATOM 1671 C C . GLY A 1 215 ? -0.584 9.368 -22.322 1.00 78.38 215 GLY A C 1
ATOM 1672 O O . GLY A 1 215 ? -0.956 10.494 -22.636 1.00 78.38 215 GLY A O 1
ATOM 1673 N N . THR A 1 216 ? 0.710 9.032 -22.286 1.00 82.12 216 THR A N 1
ATOM 1674 C CA . THR A 1 216 ? 1.799 9.959 -22.657 1.00 82.12 216 THR A CA 1
ATOM 1675 C C . THR A 1 216 ? 2.350 9.744 -24.067 1.00 82.12 216 THR A C 1
ATOM 1677 O O . THR A 1 216 ? 3.196 10.525 -24.516 1.00 82.12 216 THR A O 1
ATOM 1680 N N . HIS A 1 217 ? 1.860 8.708 -24.754 1.00 82.31 217 HIS A N 1
ATOM 1681 C CA . HIS A 1 217 ? 2.221 8.375 -26.123 1.00 82.31 217 HIS A CA 1
ATOM 1682 C C . HIS A 1 217 ? 1.772 9.474 -27.091 1.00 82.31 217 HIS A C 1
ATOM 1684 O O . HIS A 1 217 ? 0.580 9.758 -27.229 1.00 82.31 217 HIS A O 1
ATOM 1690 N N . ASN A 1 218 ? 2.736 10.071 -27.781 1.00 83.25 218 ASN A N 1
ATOM 1691 C CA . ASN A 1 218 ? 2.508 11.028 -28.846 1.00 83.25 218 ASN A CA 1
ATOM 1692 C C . ASN A 1 218 ? 2.556 10.313 -30.202 1.00 83.25 218 ASN A C 1
ATOM 1694 O O . ASN A 1 218 ? 3.626 9.908 -30.648 1.00 83.25 218 ASN A O 1
ATOM 1698 N N . SER A 1 219 ? 1.407 10.191 -30.875 1.00 81.12 219 SER A N 1
ATOM 1699 C CA . SER A 1 219 ? 1.315 9.583 -32.211 1.00 81.12 219 SER A CA 1
ATOM 1700 C C . SER A 1 219 ? 2.081 10.347 -33.287 1.00 81.12 219 SER A C 1
ATOM 1702 O O . SER A 1 219 ? 2.515 9.733 -34.256 1.00 81.12 219 SER A O 1
ATOM 1704 N N . ASP A 1 220 ? 2.255 11.660 -33.120 1.00 81.62 220 ASP A N 1
ATOM 1705 C CA . ASP A 1 220 ? 2.877 12.505 -34.139 1.00 81.62 220 ASP A CA 1
ATOM 1706 C C . ASP A 1 220 ? 4.406 12.430 -34.072 1.00 81.62 220 ASP A C 1
ATOM 1708 O O . ASP A 1 220 ? 5.071 12.447 -35.106 1.00 81.62 220 ASP A O 1
ATOM 1712 N N . SER A 1 221 ? 4.973 12.335 -32.861 1.00 81.44 221 SER A N 1
ATOM 1713 C CA . SER A 1 221 ? 6.427 12.220 -32.664 1.00 81.44 221 SER A CA 1
ATOM 1714 C C . SER A 1 221 ? 6.918 10.785 -32.447 1.00 81.44 221 SER A C 1
ATOM 1716 O O . SER A 1 221 ? 8.112 10.532 -32.570 1.00 81.44 221 SER A O 1
ATOM 1718 N N . GLY A 1 222 ? 6.021 9.841 -32.146 1.00 82.25 222 GLY A N 1
ATOM 1719 C CA . GLY A 1 222 ? 6.371 8.460 -31.800 1.00 82.25 222 GLY A CA 1
ATOM 1720 C C . GLY A 1 222 ? 7.017 8.313 -30.418 1.00 82.25 222 GLY A C 1
ATOM 1721 O O . GLY A 1 222 ? 7.619 7.278 -30.132 1.00 82.25 222 GLY A O 1
ATOM 1722 N N . ASP A 1 223 ? 6.922 9.334 -29.560 1.00 84.50 223 ASP A N 1
ATOM 1723 C CA . ASP A 1 223 ? 7.540 9.334 -28.232 1.00 84.50 223 ASP A CA 1
ATOM 1724 C C . ASP A 1 223 ? 6.530 9.067 -27.122 1.00 84.50 223 ASP A C 1
ATOM 1726 O O . ASP A 1 223 ? 5.411 9.580 -27.139 1.00 84.50 223 ASP A O 1
ATOM 1730 N N . ALA A 1 224 ? 6.977 8.381 -26.077 1.00 84.44 224 ALA A N 1
ATOM 1731 C CA . ALA A 1 224 ? 6.232 8.193 -24.842 1.00 84.44 224 ALA A CA 1
ATOM 1732 C C . ALA A 1 224 ? 7.105 8.522 -23.624 1.00 84.44 224 ALA A C 1
ATOM 1734 O O . ALA A 1 224 ? 8.328 8.672 -23.717 1.00 84.44 224 ALA A O 1
ATOM 1735 N N . LEU A 1 225 ? 6.466 8.692 -22.471 1.00 85.50 225 LEU A N 1
ATOM 1736 C CA . LEU A 1 225 ? 7.155 8.853 -21.199 1.00 85.50 225 LEU A CA 1
ATOM 1737 C C . LEU A 1 225 ? 7.380 7.468 -20.582 1.00 85.50 225 LEU A C 1
ATOM 1739 O O . LEU A 1 225 ? 6.449 6.675 -20.472 1.00 85.50 225 LEU A O 1
ATOM 1743 N N . PHE A 1 226 ? 8.600 7.195 -20.144 1.00 84.56 226 PHE A N 1
ATOM 1744 C CA . PHE A 1 226 ? 9.016 5.936 -19.539 1.00 84.56 226 PHE A CA 1
ATOM 1745 C C . PHE A 1 226 ? 9.562 6.167 -18.138 1.00 84.56 226 PHE A C 1
ATOM 1747 O O . PHE A 1 226 ? 10.097 7.232 -17.851 1.00 84.56 226 PHE A O 1
ATOM 1754 N N . HIS A 1 227 ? 9.459 5.165 -17.273 1.00 87.50 227 HIS A N 1
ATOM 1755 C CA . HIS A 1 227 ? 10.152 5.140 -15.987 1.00 87.50 227 HIS A CA 1
ATOM 1756 C C . HIS A 1 227 ? 10.588 3.713 -15.652 1.00 87.50 227 HIS A C 1
ATOM 1758 O O . HIS A 1 227 ? 9.934 2.739 -16.042 1.00 87.50 227 HIS A O 1
ATOM 1764 N N . VAL A 1 228 ? 11.696 3.580 -14.922 1.00 87.62 228 VAL A N 1
ATOM 1765 C CA . VAL A 1 228 ? 12.144 2.281 -14.416 1.00 87.62 228 VAL A CA 1
ATOM 1766 C C . VAL A 1 228 ? 11.534 2.035 -13.040 1.00 87.62 228 VAL A C 1
ATOM 1768 O O . VAL A 1 228 ? 11.534 2.910 -12.181 1.00 87.62 228 VAL A O 1
ATOM 1771 N N . ARG A 1 229 ? 11.016 0.830 -12.809 1.00 87.50 229 ARG A N 1
ATOM 1772 C CA . ARG A 1 229 ? 10.566 0.373 -11.491 1.00 87.50 229 ARG A CA 1
ATOM 1773 C C . ARG A 1 229 ? 11.359 -0.846 -11.067 1.00 87.50 229 ARG A C 1
ATOM 1775 O O . ARG A 1 229 ? 11.490 -1.802 -11.827 1.00 87.50 229 ARG A O 1
ATOM 1782 N N . TRP A 1 230 ? 11.833 -0.837 -9.830 1.00 88.94 230 TRP A N 1
ATOM 1783 C CA . TRP A 1 230 ? 12.414 -2.028 -9.226 1.00 88.94 230 TRP A CA 1
ATOM 1784 C C . TRP A 1 230 ? 11.309 -2.979 -8.785 1.00 88.94 230 TRP A C 1
ATOM 1786 O O . TRP A 1 230 ? 10.345 -2.585 -8.124 1.00 88.94 230 TRP A O 1
ATOM 1796 N N . SER A 1 231 ? 11.461 -4.240 -9.164 1.00 88.06 231 SER A N 1
ATOM 1797 C CA . SER A 1 231 ? 10.545 -5.312 -8.801 1.00 88.06 231 SER A CA 1
ATOM 1798 C C . SER A 1 231 ? 11.296 -6.422 -8.069 1.00 88.06 231 SER A C 1
ATOM 1800 O O . SER A 1 231 ? 12.459 -6.685 -8.388 1.00 88.06 231 SER A O 1
ATOM 1802 N N . PRO A 1 232 ? 10.662 -7.084 -7.089 1.00 86.56 232 PRO A N 1
ATOM 1803 C CA . PRO A 1 232 ? 11.262 -8.230 -6.418 1.00 86.56 232 PRO A CA 1
ATOM 1804 C C . PRO A 1 232 ? 11.582 -9.379 -7.387 1.00 86.56 232 PRO A C 1
ATOM 1806 O O . PRO A 1 232 ? 10.744 -9.748 -8.208 1.00 86.56 232 PRO A O 1
ATOM 1809 N N . ALA A 1 233 ? 12.758 -9.986 -7.248 1.00 85.44 233 ALA A N 1
ATOM 1810 C CA . ALA A 1 233 ? 13.150 -11.226 -7.920 1.00 85.44 233 ALA A CA 1
ATOM 1811 C C . ALA A 1 233 ? 13.302 -12.347 -6.884 1.00 85.44 233 ALA A C 1
ATOM 1813 O O . ALA A 1 233 ? 13.615 -12.064 -5.734 1.00 85.44 233 ALA A O 1
ATOM 1814 N N . LEU A 1 234 ? 13.135 -13.616 -7.271 1.00 76.06 234 LEU A N 1
ATOM 1815 C CA . LEU A 1 234 ? 13.434 -14.781 -6.422 1.00 76.06 234 LEU A CA 1
ATOM 1816 C C . LEU A 1 234 ? 12.827 -14.682 -5.007 1.00 76.06 234 LEU A C 1
ATOM 1818 O O . LEU A 1 234 ? 13.488 -15.000 -4.013 1.00 76.06 234 LEU A O 1
ATOM 1822 N N . ILE A 1 235 ? 11.593 -14.174 -4.903 1.00 73.44 235 ILE A N 1
ATOM 1823 C CA . ILE A 1 235 ? 10.922 -14.096 -3.607 1.00 73.44 235 ILE A CA 1
ATOM 1824 C C . ILE A 1 235 ? 10.622 -15.522 -3.154 1.00 73.44 235 ILE A C 1
ATOM 1826 O O . ILE A 1 235 ? 10.028 -16.298 -3.903 1.00 73.44 235 ILE A O 1
ATOM 1830 N N . ASP A 1 236 ? 10.999 -15.828 -1.916 1.00 77.31 236 ASP A N 1
ATOM 1831 C CA . ASP A 1 236 ? 10.539 -17.024 -1.219 1.00 77.31 236 ASP A CA 1
ATOM 1832 C C . ASP A 1 236 ? 9.001 -17.047 -1.244 1.00 77.31 236 ASP A C 1
ATOM 1834 O O . ASP A 1 236 ? 8.336 -16.146 -0.716 1.00 77.31 236 ASP A O 1
ATOM 1838 N N . LEU A 1 237 ? 8.444 -18.057 -1.918 1.00 76.38 237 LEU A N 1
ATOM 1839 C CA . LEU A 1 237 ? 7.010 -18.164 -2.158 1.00 76.38 237 LEU A CA 1
ATOM 1840 C C . LEU A 1 237 ? 6.233 -18.237 -0.841 1.00 76.38 237 LEU A C 1
ATOM 1842 O O . LEU A 1 237 ? 5.163 -17.635 -0.741 1.00 76.38 237 LEU A O 1
ATOM 1846 N N . ASP A 1 238 ? 6.785 -18.913 0.165 1.00 80.75 238 ASP A N 1
ATOM 1847 C CA . ASP A 1 238 ? 6.142 -19.084 1.464 1.00 80.75 238 ASP A CA 1
ATOM 1848 C C . ASP A 1 238 ? 6.155 -17.764 2.237 1.00 80.75 238 ASP A C 1
ATOM 1850 O O . ASP A 1 238 ? 5.136 -17.364 2.804 1.00 80.75 238 ASP A O 1
ATOM 1854 N N . ALA A 1 239 ? 7.268 -17.026 2.192 1.00 78.50 239 ALA A N 1
ATOM 1855 C CA . ALA A 1 239 ? 7.363 -15.704 2.811 1.00 78.50 239 ALA A CA 1
ATOM 1856 C C . ALA A 1 239 ? 6.415 -14.688 2.149 1.00 78.50 239 ALA A C 1
ATOM 1858 O O . ALA A 1 239 ? 5.737 -13.925 2.842 1.00 78.50 239 ALA A O 1
ATOM 1859 N N . HIS A 1 240 ? 6.323 -14.695 0.815 1.00 83.38 240 HIS A N 1
ATOM 1860 C CA . HIS A 1 240 ? 5.384 -13.848 0.079 1.00 83.38 240 HIS A CA 1
ATOM 1861 C C . HIS A 1 240 ? 3.930 -14.223 0.380 1.00 83.38 240 HIS A C 1
ATOM 1863 O O . HIS A 1 240 ? 3.116 -13.352 0.687 1.00 83.38 240 HIS A O 1
ATOM 1869 N N . ALA A 1 241 ? 3.595 -15.516 0.336 1.00 86.00 241 ALA A N 1
ATOM 1870 C CA . ALA A 1 241 ? 2.255 -16.003 0.646 1.00 86.00 241 ALA A CA 1
ATOM 1871 C C . ALA A 1 241 ? 1.856 -15.674 2.091 1.00 86.00 241 ALA A C 1
ATOM 1873 O O . ALA A 1 241 ? 0.728 -15.244 2.321 1.00 86.00 241 ALA A O 1
ATOM 1874 N N . ALA A 1 242 ? 2.778 -15.788 3.050 1.00 87.44 242 ALA A N 1
ATOM 1875 C CA . ALA A 1 242 ? 2.551 -15.396 4.437 1.00 87.44 242 ALA A CA 1
ATOM 1876 C C . ALA A 1 242 ? 2.307 -13.884 4.581 1.00 87.44 242 ALA A C 1
ATOM 1878 O O . ALA A 1 242 ? 1.397 -13.474 5.308 1.00 87.44 242 ALA A O 1
ATOM 1879 N N . LEU A 1 243 ? 3.062 -13.041 3.866 1.00 88.75 243 LEU A N 1
ATOM 1880 C CA . LEU A 1 243 ? 2.859 -11.588 3.876 1.00 88.75 243 LEU A CA 1
ATOM 1881 C C . LEU A 1 243 ? 1.499 -11.200 3.268 1.00 88.75 243 LEU A C 1
ATOM 1883 O O . LEU A 1 243 ? 0.778 -10.375 3.832 1.00 88.75 243 LEU A O 1
ATOM 1887 N N . VAL A 1 244 ? 1.104 -11.841 2.164 1.00 91.00 244 VAL A N 1
ATOM 1888 C CA . VAL A 1 244 ? -0.209 -11.640 1.529 1.00 91.00 244 VAL A CA 1
ATOM 1889 C C . VAL A 1 244 ? -1.347 -12.131 2.430 1.00 91.00 244 VAL A C 1
ATOM 1891 O O . VAL A 1 244 ? -2.342 -11.429 2.621 1.00 91.00 244 VAL A O 1
ATOM 1894 N N . ALA A 1 245 ? -1.208 -13.315 3.030 1.00 90.19 245 ALA A N 1
ATOM 1895 C CA . ALA A 1 245 ? -2.220 -13.892 3.913 1.00 90.19 245 ALA A CA 1
ATOM 1896 C C . ALA A 1 245 ? -2.427 -13.052 5.181 1.00 90.19 245 ALA A C 1
ATOM 1898 O O . ALA A 1 245 ? -3.555 -12.920 5.656 1.00 90.19 245 ALA A O 1
ATOM 1899 N N . SER A 1 246 ? -1.352 -12.451 5.696 1.00 91.88 246 SER A N 1
ATOM 1900 C CA . SER A 1 246 ? -1.378 -11.592 6.883 1.00 91.88 246 SER A CA 1
ATOM 1901 C C . SER A 1 246 ? -1.769 -10.142 6.603 1.00 91.88 246 SER A C 1
ATOM 1903 O O . SER A 1 246 ? -1.858 -9.379 7.560 1.00 91.88 246 SER A O 1
ATOM 1905 N N . THR A 1 247 ? -2.020 -9.752 5.343 1.00 92.38 247 THR A N 1
ATOM 1906 C CA . THR A 1 247 ? -2.363 -8.365 4.983 1.00 92.38 247 THR A CA 1
ATOM 1907 C C . THR A 1 247 ? -3.688 -7.955 5.632 1.00 92.38 247 THR A C 1
ATOM 1909 O O . THR A 1 247 ? -4.745 -8.458 5.227 1.00 92.38 247 THR A O 1
ATOM 1912 N N . PRO A 1 248 ? -3.679 -7.033 6.616 1.00 89.56 248 PRO A N 1
ATOM 1913 C CA . PRO A 1 248 ? -4.909 -6.530 7.202 1.00 89.56 248 PRO A CA 1
ATOM 1914 C C . PRO A 1 248 ? -5.627 -5.643 6.184 1.00 89.56 248 PRO A C 1
ATOM 1916 O O . PRO A 1 248 ? -5.018 -4.743 5.609 1.00 89.56 248 PRO A O 1
ATOM 1919 N N . SER A 1 249 ? -6.936 -5.834 6.005 1.00 84.62 249 SER A N 1
ATOM 1920 C CA . SER A 1 249 ? -7.738 -5.025 5.071 1.00 84.62 249 SER A CA 1
ATOM 1921 C C . SER A 1 249 ? -7.642 -3.521 5.346 1.00 84.62 249 SER A C 1
ATOM 1923 O O . SER A 1 249 ? -7.703 -2.726 4.417 1.00 84.62 249 SER A O 1
ATOM 1925 N N . ALA A 1 250 ? -7.417 -3.137 6.607 1.00 86.75 250 ALA A N 1
ATOM 1926 C CA . ALA A 1 250 ? -7.233 -1.748 7.009 1.00 86.75 250 ALA A CA 1
ATOM 1927 C C . ALA A 1 250 ? -6.021 -1.060 6.341 1.00 86.75 250 ALA A C 1
ATOM 1929 O O . ALA A 1 250 ? -6.085 0.134 6.074 1.00 86.75 250 ALA A O 1
ATOM 1930 N N . VAL A 1 251 ? -4.953 -1.797 5.998 1.00 88.44 251 VAL A N 1
ATOM 1931 C CA . VAL A 1 251 ? -3.788 -1.229 5.284 1.00 88.44 251 VAL A CA 1
ATOM 1932 C C . VAL A 1 251 ? -4.172 -0.766 3.871 1.00 88.44 251 VAL A C 1
ATOM 1934 O O . VAL A 1 251 ? -3.605 0.191 3.343 1.00 88.44 251 VAL A O 1
ATOM 1937 N N . MET A 1 252 ? -5.145 -1.447 3.262 1.00 89.06 252 MET A N 1
ATOM 1938 C CA . MET A 1 252 ? -5.594 -1.215 1.890 1.00 89.06 252 MET A CA 1
ATOM 1939 C C . MET A 1 252 ? -6.682 -0.139 1.791 1.00 89.06 252 MET A C 1
ATOM 1941 O O . MET A 1 252 ? -7.020 0.245 0.682 1.00 89.06 252 MET A O 1
ATOM 1945 N N . LEU A 1 253 ? -7.217 0.371 2.911 1.00 86.81 253 LEU A N 1
ATOM 1946 C CA . LEU A 1 253 ? -8.346 1.320 2.914 1.00 86.81 253 LEU A CA 1
ATOM 1947 C C . LEU A 1 253 ? -8.081 2.591 2.103 1.00 86.81 253 LEU A C 1
ATOM 1949 O O . LEU A 1 253 ? -8.998 3.153 1.518 1.00 86.81 253 LEU A O 1
ATOM 1953 N N . ALA A 1 254 ? -6.828 3.042 2.075 1.00 84.62 254 ALA A N 1
ATOM 1954 C CA . ALA A 1 254 ? -6.428 4.238 1.347 1.00 84.62 254 ALA A CA 1
ATOM 1955 C C . ALA A 1 254 ? -6.005 3.945 -0.110 1.00 84.62 254 ALA A C 1
ATOM 1957 O O . ALA A 1 254 ? -5.502 4.841 -0.787 1.00 84.62 254 ALA A O 1
ATOM 1958 N N . CYS A 1 255 ? -6.177 2.706 -0.587 1.00 83.75 255 CYS A N 1
ATOM 1959 C CA . CYS A 1 255 ? -5.757 2.252 -1.907 1.00 83.75 255 CYS A CA 1
ATOM 1960 C C . CYS A 1 255 ? -6.945 1.729 -2.726 1.00 83.75 255 CYS A C 1
ATOM 1962 O O . CYS A 1 255 ? -7.787 0.992 -2.223 1.00 83.75 255 CYS A O 1
ATOM 1964 N N . ASP A 1 256 ? -6.955 2.034 -4.024 1.00 79.75 256 ASP A N 1
ATOM 1965 C CA . ASP A 1 256 ? -7.981 1.542 -4.956 1.00 79.75 256 ASP A CA 1
ATOM 1966 C C . ASP A 1 256 ? -7.825 0.048 -5.313 1.00 79.75 256 ASP A C 1
ATOM 1968 O O . ASP A 1 256 ? -8.687 -0.539 -5.972 1.00 79.75 256 ASP A O 1
ATOM 1972 N N . GLU A 1 257 ? -6.711 -0.582 -4.923 1.00 81.19 257 GLU A N 1
ATOM 1973 C CA . GLU A 1 257 ? -6.440 -1.986 -5.228 1.00 81.19 257 GLU A CA 1
ATOM 1974 C C . GLU A 1 257 ? -7.211 -2.909 -4.280 1.00 81.19 257 GLU A C 1
ATOM 1976 O O . GLU A 1 257 ? -7.115 -2.800 -3.060 1.00 81.19 257 GLU A O 1
ATOM 1981 N N . THR A 1 258 ? -7.950 -3.861 -4.850 1.00 82.12 258 THR A N 1
ATOM 1982 C CA . THR A 1 258 ? -8.771 -4.817 -4.082 1.00 82.12 258 THR A CA 1
ATOM 1983 C C . THR A 1 258 ? -8.124 -6.195 -3.993 1.00 82.12 258 THR A C 1
ATOM 1985 O O . THR A 1 258 ? -8.422 -6.966 -3.078 1.00 82.12 258 THR A O 1
ATOM 1988 N N . ASP A 1 259 ? -7.204 -6.506 -4.909 1.00 87.25 259 ASP A N 1
ATOM 1989 C CA . ASP A 1 259 ? -6.452 -7.753 -4.904 1.00 87.25 259 ASP A CA 1
ATOM 1990 C C . ASP A 1 259 ? -5.236 -7.647 -3.971 1.00 87.25 259 ASP A C 1
ATOM 1992 O O . ASP A 1 259 ? -4.336 -6.829 -4.172 1.00 87.25 259 ASP A O 1
ATOM 1996 N N . ARG A 1 260 ? -5.186 -8.505 -2.943 1.00 89.44 260 ARG A N 1
ATOM 1997 C CA . ARG A 1 260 ? -4.096 -8.485 -1.953 1.00 89.44 260 ARG A CA 1
ATOM 1998 C C . ARG A 1 260 ? -2.735 -8.793 -2.573 1.00 89.44 260 ARG A C 1
ATOM 2000 O O . ARG A 1 260 ? -1.754 -8.179 -2.177 1.00 89.44 260 ARG A O 1
ATOM 2007 N N . HIS A 1 261 ? -2.648 -9.707 -3.541 1.00 87.62 261 HIS A N 1
ATOM 2008 C CA . HIS A 1 261 ? -1.371 -10.032 -4.181 1.00 87.62 261 HIS A CA 1
ATOM 2009 C C . HIS A 1 261 ? -0.831 -8.830 -4.956 1.00 87.62 261 HIS A C 1
ATOM 2011 O O . HIS A 1 261 ? 0.346 -8.492 -4.831 1.00 87.62 261 HIS A O 1
ATOM 2017 N N . ARG A 1 262 ? -1.698 -8.153 -5.716 1.00 86.44 262 ARG A N 1
ATOM 2018 C CA . ARG A 1 262 ? -1.331 -6.925 -6.434 1.00 86.44 262 ARG A CA 1
ATOM 2019 C C . ARG A 1 262 ? -0.952 -5.807 -5.480 1.00 86.44 262 ARG A C 1
ATOM 2021 O O . ARG A 1 262 ? 0.038 -5.123 -5.723 1.00 86.44 262 ARG A O 1
ATOM 2028 N N . PHE A 1 263 ? -1.689 -5.661 -4.383 1.00 90.38 263 PHE A N 1
ATOM 2029 C CA . PHE A 1 263 ? -1.398 -4.672 -3.356 1.00 90.38 263 PHE A CA 1
ATOM 2030 C C . PHE A 1 263 ? -0.016 -4.886 -2.728 1.00 90.38 263 PHE A C 1
ATOM 2032 O O . PHE A 1 263 ? 0.793 -3.960 -2.712 1.00 90.38 263 PHE A O 1
ATOM 2039 N N . VAL A 1 264 ? 0.297 -6.108 -2.280 1.00 90.88 264 VAL A N 1
ATOM 2040 C CA . VAL A 1 264 ? 1.618 -6.431 -1.714 1.00 90.88 264 VAL A CA 1
ATOM 2041 C C . VAL A 1 264 ? 2.726 -6.202 -2.740 1.00 90.88 264 VAL A C 1
ATOM 2043 O O . VAL A 1 264 ? 3.740 -5.590 -2.410 1.00 90.88 264 VAL A O 1
ATOM 2046 N N . GLY A 1 265 ? 2.520 -6.617 -3.993 1.00 87.81 265 GLY A N 1
ATOM 2047 C CA . GLY A 1 265 ? 3.455 -6.338 -5.083 1.00 87.81 265 GLY A CA 1
ATOM 2048 C C . GLY A 1 265 ? 3.698 -4.838 -5.284 1.00 87.81 265 GLY A C 1
ATOM 2049 O O . GLY A 1 265 ? 4.850 -4.416 -5.349 1.00 87.81 265 GLY A O 1
ATOM 2050 N N . LYS A 1 266 ? 2.632 -4.022 -5.305 1.00 88.25 266 LYS A N 1
ATOM 2051 C CA . LYS A 1 266 ? 2.715 -2.555 -5.421 1.00 88.25 266 LYS A CA 1
ATOM 2052 C C . LYS A 1 266 ? 3.511 -1.955 -4.263 1.00 88.25 266 LYS A C 1
ATOM 2054 O O . LYS A 1 266 ? 4.457 -1.217 -4.518 1.00 88.25 266 LYS A O 1
ATOM 2059 N N . VAL A 1 267 ? 3.182 -2.319 -3.021 1.00 91.44 267 VAL A N 1
ATOM 2060 C CA . VAL A 1 267 ? 3.879 -1.838 -1.815 1.00 91.44 267 VAL A CA 1
ATOM 2061 C C . VAL A 1 267 ? 5.360 -2.213 -1.848 1.00 91.44 267 VAL A C 1
ATOM 2063 O O . VAL A 1 267 ? 6.206 -1.354 -1.616 1.00 91.44 267 VAL A O 1
ATOM 2066 N N . LEU A 1 268 ? 5.703 -3.462 -2.179 1.00 90.81 268 LEU A N 1
ATOM 2067 C CA . LEU A 1 268 ? 7.101 -3.891 -2.271 1.00 90.81 268 LEU A CA 1
ATOM 2068 C C . LEU A 1 268 ? 7.853 -3.141 -3.374 1.00 90.81 268 LEU A C 1
ATOM 2070 O O . LEU A 1 268 ? 8.939 -2.633 -3.119 1.00 90.81 268 LEU A O 1
ATOM 2074 N N . SER A 1 269 ? 7.289 -3.013 -4.574 1.00 87.75 269 SER A N 1
ATOM 2075 C CA . SER A 1 269 ? 7.913 -2.237 -5.652 1.00 87.75 269 SER A CA 1
ATOM 2076 C C . SER A 1 269 ? 8.090 -0.759 -5.285 1.00 87.75 269 SER A C 1
ATOM 2078 O O . SER A 1 269 ? 9.127 -0.173 -5.595 1.00 87.75 269 SER A O 1
ATOM 2080 N N . ASP A 1 270 ? 7.110 -0.158 -4.606 1.00 89.00 270 ASP A N 1
ATOM 2081 C CA . ASP A 1 270 ? 7.192 1.222 -4.122 1.00 89.00 270 ASP A CA 1
ATOM 2082 C C . ASP A 1 270 ? 8.248 1.385 -3.010 1.00 89.00 270 ASP A C 1
ATOM 2084 O O . ASP A 1 270 ? 8.975 2.373 -2.978 1.00 89.00 270 ASP A O 1
ATOM 2088 N N . LEU A 1 271 ? 8.400 0.407 -2.116 1.00 91.38 271 LEU A N 1
ATOM 2089 C CA . LEU A 1 271 ? 9.473 0.391 -1.117 1.00 91.38 271 LEU A CA 1
ATOM 2090 C C . LEU A 1 271 ? 10.855 0.291 -1.775 1.00 91.38 271 LEU A C 1
ATOM 2092 O O . LEU A 1 271 ? 11.775 1.032 -1.421 1.00 91.38 271 LEU A O 1
ATOM 2096 N N . LEU A 1 272 ? 10.997 -0.613 -2.748 1.00 89.38 272 LEU A N 1
ATOM 2097 C CA . LEU A 1 272 ? 12.247 -0.836 -3.469 1.00 89.38 272 LEU A CA 1
ATOM 2098 C C . LEU A 1 272 ? 12.696 0.420 -4.216 1.00 89.38 272 LEU A C 1
ATOM 2100 O O . LEU A 1 272 ? 13.855 0.812 -4.089 1.00 89.38 272 LEU A O 1
ATOM 2104 N N . ILE A 1 273 ? 11.798 1.083 -4.953 1.00 84.06 273 ILE A N 1
ATOM 2105 C CA . ILE A 1 273 ? 12.172 2.279 -5.720 1.00 84.06 273 ILE A CA 1
ATOM 2106 C C . ILE A 1 273 ? 12.694 3.397 -4.812 1.00 84.06 273 ILE A C 1
ATOM 2108 O O . ILE A 1 273 ? 13.679 4.046 -5.153 1.00 84.06 273 ILE A O 1
ATOM 2112 N N . GLN A 1 274 ? 12.123 3.569 -3.617 1.00 86.00 274 GLN A N 1
ATOM 2113 C CA . GLN A 1 274 ? 12.589 4.595 -2.681 1.00 86.00 274 GLN A CA 1
ATOM 2114 C C . GLN A 1 274 ? 13.958 4.287 -2.070 1.00 86.00 274 GLN A C 1
ATOM 2116 O O . GLN A 1 274 ? 14.755 5.204 -1.865 1.00 86.00 274 GLN A O 1
ATOM 2121 N N . LEU A 1 275 ? 14.266 3.011 -1.815 1.00 83.50 275 LEU A N 1
ATOM 2122 C CA . LEU A 1 275 ? 15.592 2.604 -1.337 1.00 83.50 275 LEU A CA 1
ATOM 2123 C C . LEU A 1 275 ? 16.692 2.950 -2.358 1.00 83.50 275 LEU A C 1
ATOM 2125 O O . LEU A 1 275 ? 17.778 3.376 -1.962 1.00 83.50 275 LEU A O 1
ATOM 2129 N N . PHE A 1 276 ? 16.403 2.834 -3.659 1.00 74.69 276 PHE A N 1
ATOM 2130 C CA . PHE A 1 276 ? 17.333 3.220 -4.728 1.00 74.69 276 PHE A CA 1
ATOM 2131 C C . PHE A 1 276 ? 17.359 4.723 -4.999 1.00 74.69 276 PHE A C 1
ATOM 2133 O O . PHE A 1 276 ? 18.443 5.286 -5.154 1.00 74.69 276 PHE A O 1
ATOM 2140 N N . ALA A 1 277 ? 16.209 5.398 -4.974 1.00 69.69 277 ALA A N 1
ATOM 2141 C CA . ALA A 1 277 ? 16.142 6.850 -5.131 1.00 69.69 277 ALA A CA 1
ATOM 2142 C C . ALA A 1 277 ? 16.999 7.580 -4.076 1.00 69.69 277 ALA A C 1
ATOM 2144 O O . ALA A 1 277 ? 17.668 8.569 -4.381 1.00 69.69 277 ALA A O 1
ATOM 2145 N N . TRP A 1 278 ? 17.071 7.055 -2.846 1.00 57.62 278 TRP A N 1
ATOM 2146 C CA . TRP A 1 278 ? 17.900 7.632 -1.784 1.00 57.62 278 TRP A CA 1
ATOM 2147 C C . TRP A 1 278 ? 19.413 7.536 -2.051 1.00 57.62 278 TRP A C 1
ATOM 2149 O O . TRP A 1 278 ? 20.176 8.395 -1.600 1.00 57.62 278 TRP A O 1
ATOM 2159 N N . GLN A 1 279 ? 19.872 6.547 -2.831 1.00 54.72 279 GLN A N 1
ATOM 2160 C CA . GLN A 1 279 ? 21.287 6.444 -3.206 1.00 54.72 279 GLN A CA 1
ATOM 2161 C C . GLN A 1 279 ? 21.745 7.605 -4.102 1.00 54.72 279 GLN A C 1
ATOM 2163 O O . GLN A 1 279 ? 22.918 7.968 -4.043 1.00 54.72 279 GLN A O 1
ATOM 2168 N N . ARG A 1 280 ? 20.842 8.260 -4.849 1.00 52.97 280 ARG A N 1
ATOM 2169 C CA . ARG A 1 280 ? 21.158 9.448 -5.665 1.00 52.97 280 ARG A CA 1
ATOM 2170 C C . ARG A 1 280 ? 21.493 10.682 -4.826 1.00 52.97 280 ARG A C 1
ATOM 2172 O O . ARG A 1 280 ? 22.343 11.468 -5.219 1.00 52.97 280 ARG A O 1
ATOM 2179 N N . VAL A 1 281 ? 20.869 10.859 -3.659 1.00 50.75 281 VAL A N 1
ATOM 2180 C CA . VAL A 1 281 ? 21.192 11.998 -2.773 1.00 50.75 281 VAL A CA 1
ATOM 2181 C C . VAL A 1 281 ? 22.622 11.880 -2.235 1.00 50.75 281 VAL A C 1
ATOM 2183 O O . VAL A 1 281 ? 23.291 12.883 -2.004 1.00 50.75 281 VAL A O 1
ATOM 2186 N N . LYS A 1 282 ? 23.105 10.647 -2.046 1.00 47.97 282 LYS A N 1
ATOM 2187 C CA . LYS A 1 282 ? 24.442 10.370 -1.502 1.00 47.97 282 LYS A CA 1
ATOM 2188 C C . LYS A 1 282 ? 25.517 10.202 -2.566 1.00 47.97 282 LYS A C 1
ATOM 2190 O O . LYS A 1 282 ? 26.672 10.536 -2.320 1.00 47.97 282 LYS A O 1
ATOM 2195 N N . SER A 1 283 ? 25.153 9.663 -3.721 1.00 43.69 283 SER A N 1
ATOM 2196 C CA . SER A 1 283 ? 26.064 9.454 -4.831 1.00 43.69 283 SER A CA 1
ATOM 2197 C C . SER A 1 283 ? 25.892 10.620 -5.794 1.00 43.69 283 SER A C 1
ATOM 2199 O O . SER A 1 283 ? 24.870 10.710 -6.467 1.00 43.69 283 SER A O 1
ATOM 2201 N N . ASN A 1 284 ? 26.891 11.506 -5.872 1.00 42.44 284 ASN A N 1
ATOM 2202 C CA . ASN A 1 284 ? 27.058 12.492 -6.949 1.00 42.44 284 ASN A CA 1
ATOM 2203 C C . ASN A 1 284 ? 27.280 11.766 -8.293 1.00 42.44 284 ASN A C 1
ATOM 2205 O O . ASN A 1 284 ? 28.305 11.939 -8.952 1.00 42.44 284 ASN A O 1
ATOM 2209 N N . PHE A 1 285 ? 26.358 10.890 -8.688 1.00 40.69 285 PHE A N 1
ATOM 2210 C CA . PHE A 1 285 ? 26.382 10.278 -9.994 1.00 40.69 285 PHE A CA 1
ATOM 2211 C C . PHE A 1 285 ? 26.021 11.388 -10.971 1.00 40.69 285 PHE A C 1
ATOM 2213 O O . PHE A 1 285 ? 24.888 11.870 -11.008 1.00 40.69 285 PHE A O 1
ATOM 2220 N N . LEU A 1 286 ? 27.059 11.870 -11.652 1.00 38.62 286 LEU A N 1
ATOM 2221 C CA . LEU A 1 286 ? 27.036 12.913 -12.663 1.00 38.62 286 LEU A CA 1
ATOM 2222 C C . LEU A 1 286 ? 25.936 12.612 -13.679 1.00 38.62 286 LEU A C 1
ATOM 2224 O O . LEU A 1 286 ? 26.151 11.894 -14.649 1.00 38.62 286 LEU A O 1
ATOM 2228 N N . MET A 1 287 ? 24.758 13.190 -13.478 1.00 39.81 287 MET A N 1
ATOM 2229 C CA . MET A 1 287 ? 23.766 13.281 -14.531 1.00 39.81 287 MET A CA 1
ATOM 2230 C C . MET A 1 287 ? 24.144 14.519 -15.342 1.00 39.81 287 MET A C 1
ATOM 2232 O O . MET A 1 287 ? 23.659 15.625 -15.104 1.00 39.81 287 MET A O 1
ATOM 2236 N N . LEU A 1 288 ? 25.089 14.344 -16.272 1.00 39.91 288 LEU A N 1
ATOM 2237 C CA . LEU A 1 288 ? 25.118 15.206 -17.443 1.00 39.91 288 LEU A CA 1
ATOM 2238 C C . LEU A 1 288 ? 23.723 15.070 -18.051 1.00 39.91 288 LEU A C 1
ATOM 2240 O O . LEU A 1 288 ? 23.352 13.998 -18.522 1.00 39.91 288 LEU A O 1
ATOM 2244 N N . LEU A 1 289 ? 22.938 16.143 -17.979 1.00 39.00 289 LEU A N 1
ATOM 2245 C CA . LEU A 1 289 ? 21.794 16.374 -18.852 1.00 39.00 289 LEU A CA 1
ATOM 2246 C C . LEU A 1 289 ? 22.346 16.425 -20.284 1.00 39.00 289 LEU A C 1
ATOM 2248 O O . LEU A 1 289 ? 22.553 17.489 -20.862 1.00 39.00 289 LEU A O 1
ATOM 2252 N N . LEU A 1 290 ? 22.706 15.262 -20.819 1.00 41.97 290 LEU A N 1
ATOM 2253 C CA . LEU A 1 290 ? 23.032 15.110 -22.214 1.00 41.97 290 LEU A CA 1
ATOM 2254 C C . LEU A 1 290 ? 21.706 15.200 -22.948 1.00 41.97 290 LEU A C 1
ATOM 2256 O O . LEU A 1 290 ? 20.729 14.516 -22.652 1.00 41.97 290 LEU A O 1
ATOM 2260 N N . ILE A 1 291 ? 21.677 16.152 -23.862 1.00 48.31 291 ILE A N 1
ATOM 2261 C CA . ILE A 1 291 ? 20.640 16.336 -24.858 1.00 48.31 291 ILE A CA 1
ATOM 2262 C C . ILE A 1 291 ? 20.734 15.106 -25.770 1.00 48.31 291 ILE A C 1
ATOM 2264 O O . ILE A 1 291 ? 21.457 15.112 -26.764 1.00 48.31 291 ILE A O 1
ATOM 2268 N N . LEU A 1 292 ? 20.095 14.016 -25.356 1.00 46.75 292 LEU A N 1
ATOM 2269 C CA . LEU A 1 292 ? 20.079 12.743 -26.064 1.00 46.75 292 LEU A CA 1
ATOM 2270 C C . LEU A 1 292 ? 18.951 12.815 -27.096 1.00 46.75 292 LEU A C 1
ATOM 2272 O O . LEU A 1 292 ? 17.771 12.836 -26.754 1.00 46.75 292 LEU A O 1
ATOM 2276 N N . ASN A 1 293 ? 19.330 12.958 -28.365 1.00 50.50 293 ASN A N 1
ATOM 2277 C CA . ASN A 1 293 ? 18.416 13.200 -29.487 1.00 50.50 293 ASN A CA 1
ATOM 2278 C C . ASN A 1 293 ? 18.330 11.995 -30.446 1.00 50.50 293 ASN A C 1
ATOM 2280 O O . ASN A 1 293 ? 17.812 12.140 -31.555 1.00 50.50 293 ASN A O 1
ATOM 2284 N N . LYS A 1 294 ? 18.850 10.812 -30.083 1.00 52.78 294 LYS A N 1
ATOM 2285 C CA . LYS A 1 294 ? 18.821 9.624 -30.954 1.00 52.78 294 LYS A CA 1
ATOM 2286 C C . LYS A 1 294 ? 18.449 8.346 -30.207 1.00 52.78 294 LYS A C 1
ATOM 2288 O O . LYS A 1 294 ? 18.755 8.180 -29.037 1.00 52.78 294 LYS A O 1
ATOM 2293 N N . GLY A 1 295 ? 17.837 7.401 -30.925 1.00 55.47 295 GLY A N 1
ATOM 2294 C CA . GLY A 1 295 ? 17.444 6.086 -30.398 1.00 55.47 295 GLY A CA 1
ATOM 2295 C C . GLY A 1 295 ? 18.590 5.224 -29.840 1.00 55.47 295 GLY A C 1
ATOM 2296 O O . GLY A 1 295 ? 18.317 4.305 -29.075 1.00 55.47 295 GLY A O 1
ATOM 2297 N N . GLU A 1 296 ? 19.856 5.527 -30.159 1.00 58.56 296 GLU A N 1
ATOM 2298 C CA . GLU A 1 296 ? 21.038 4.874 -29.555 1.00 58.56 296 GLU A CA 1
ATOM 2299 C C . GLU A 1 296 ? 21.241 5.254 -28.080 1.00 58.56 296 GLU A C 1
ATOM 2301 O O . GLU A 1 296 ? 21.782 4.466 -27.307 1.00 58.56 296 GLU A O 1
ATOM 2306 N N . ASP A 1 297 ? 20.707 6.396 -27.659 1.00 74.62 297 ASP A N 1
ATOM 2307 C CA . ASP A 1 297 ? 20.888 6.932 -26.315 1.00 74.62 297 ASP A CA 1
ATOM 2308 C C . ASP A 1 297 ? 19.845 6.408 -25.314 1.00 74.62 297 ASP A C 1
ATOM 2310 O O . ASP A 1 297 ? 19.973 6.595 -24.104 1.00 74.62 297 ASP A O 1
ATOM 2314 N N . PHE A 1 298 ? 18.796 5.725 -25.791 1.00 82.56 298 PHE A N 1
ATOM 2315 C CA . PHE A 1 298 ? 17.694 5.276 -24.935 1.00 82.56 298 PHE A CA 1
ATOM 2316 C C . PHE A 1 298 ? 18.186 4.331 -23.825 1.00 82.56 298 PHE A C 1
ATOM 2318 O O . PHE A 1 298 ? 17.690 4.377 -22.701 1.00 82.56 298 PHE A O 1
ATOM 2325 N N . GLY A 1 299 ? 19.196 3.501 -24.105 1.00 81.81 299 GLY A N 1
ATOM 2326 C CA . GLY A 1 299 ? 19.830 2.653 -23.092 1.00 81.81 299 GLY A CA 1
ATOM 2327 C C . GLY A 1 299 ? 20.494 3.460 -21.971 1.00 81.81 299 GLY A C 1
ATOM 2328 O O . GLY A 1 299 ? 20.327 3.125 -20.800 1.00 81.81 299 GLY A O 1
ATOM 2329 N N . GLU A 1 300 ? 21.181 4.555 -22.305 1.00 80.94 300 GLU A N 1
ATOM 2330 C CA . GLU A 1 300 ? 21.768 5.466 -21.314 1.00 80.94 300 GLU A CA 1
ATOM 2331 C C . GLU A 1 300 ? 20.684 6.182 -20.505 1.00 80.94 300 GLU A C 1
ATOM 2333 O O . GLU A 1 300 ? 20.823 6.323 -19.291 1.00 80.94 300 GLU A O 1
ATOM 2338 N N . MET A 1 301 ? 19.564 6.545 -21.140 1.00 82.81 301 MET A N 1
ATOM 2339 C CA . MET A 1 301 ? 18.401 7.102 -20.443 1.00 82.81 301 MET A CA 1
ATOM 2340 C C . MET A 1 301 ? 17.788 6.103 -19.455 1.00 82.81 301 MET A C 1
ATOM 2342 O O . MET A 1 301 ? 17.445 6.489 -18.341 1.00 82.81 301 MET A O 1
ATOM 2346 N N . VAL A 1 302 ? 17.704 4.814 -19.813 1.00 85.19 302 VAL A N 1
ATOM 2347 C CA . VAL A 1 302 ? 17.241 3.754 -18.898 1.00 85.19 302 VAL A CA 1
ATOM 2348 C C . VAL A 1 302 ? 18.177 3.634 -17.697 1.00 85.19 302 VAL A C 1
ATOM 2350 O O . VAL A 1 302 ? 17.703 3.546 -16.567 1.00 85.19 302 VAL A O 1
ATOM 2353 N N . VAL A 1 303 ? 19.496 3.658 -17.922 1.00 84.56 303 VAL A N 1
ATOM 2354 C CA . VAL A 1 303 ? 20.498 3.593 -16.844 1.00 84.56 303 VAL A CA 1
ATOM 2355 C C . VAL A 1 303 ? 20.430 4.836 -15.951 1.00 84.56 303 VAL A C 1
ATOM 2357 O O . VAL A 1 303 ? 20.463 4.715 -14.727 1.00 84.56 303 VAL A O 1
ATOM 2360 N N . ALA A 1 304 ? 20.276 6.024 -16.537 1.00 80.12 304 ALA A N 1
ATOM 2361 C CA . ALA A 1 304 ? 20.094 7.270 -15.797 1.00 80.12 304 ALA A CA 1
ATOM 2362 C C . ALA A 1 304 ? 18.774 7.289 -15.004 1.00 80.12 304 ALA A C 1
ATOM 2364 O O . ALA A 1 304 ? 18.728 7.850 -13.914 1.00 80.12 304 ALA A O 1
ATOM 2365 N N . GLY A 1 305 ? 17.724 6.648 -15.526 1.00 77.62 305 GLY A N 1
ATOM 2366 C CA . GLY A 1 305 ? 16.401 6.536 -14.911 1.00 77.62 305 GLY A CA 1
ATOM 2367 C C . GLY A 1 305 ? 16.227 5.363 -13.942 1.00 77.62 305 GLY A C 1
ATOM 2368 O O . GLY A 1 305 ? 15.098 5.099 -13.528 1.00 77.62 305 GLY A O 1
ATOM 2369 N N . LEU A 1 306 ? 17.298 4.649 -13.561 1.00 84.00 306 LEU A N 1
ATOM 2370 C CA . LEU A 1 306 ? 17.238 3.559 -12.568 1.00 84.00 306 LEU A CA 1
ATOM 2371 C C . LEU A 1 306 ? 16.769 4.026 -11.178 1.00 84.00 306 LEU A C 1
ATOM 2373 O O . LEU A 1 306 ? 16.401 3.202 -10.343 1.00 84.00 306 LEU A O 1
ATOM 2377 N N . ASP A 1 307 ? 16.768 5.330 -10.918 1.00 73.62 307 ASP A N 1
ATOM 2378 C CA . ASP A 1 307 ? 16.220 5.940 -9.706 1.00 73.62 307 ASP A CA 1
ATOM 2379 C C . ASP A 1 307 ? 14.688 6.106 -9.735 1.00 73.62 307 ASP A C 1
ATOM 2381 O O . ASP A 1 307 ? 14.093 6.509 -8.736 1.00 73.62 307 ASP A O 1
ATOM 2385 N N . GLY A 1 308 ? 14.048 5.783 -10.862 1.00 78.31 308 GLY A N 1
ATOM 2386 C CA . GLY A 1 308 ? 12.606 5.886 -11.066 1.00 78.31 308 GLY A CA 1
ATOM 2387 C C . GLY A 1 308 ? 12.133 7.184 -11.696 1.00 78.31 308 GLY A C 1
ATOM 2388 O O . GLY A 1 308 ? 10.928 7.333 -11.913 1.00 78.31 308 GLY A O 1
ATOM 2389 N N . MET A 1 309 ? 13.036 8.114 -12.013 1.00 79.31 309 MET A N 1
ATOM 2390 C CA . MET A 1 309 ? 12.656 9.339 -12.705 1.00 79.31 309 MET A CA 1
ATOM 2391 C C . MET A 1 309 ? 12.130 9.034 -14.102 1.00 79.31 309 MET A C 1
ATOM 2393 O O . MET A 1 309 ? 12.685 8.230 -14.854 1.00 79.31 309 MET A O 1
ATOM 2397 N N . ALA A 1 310 ? 11.040 9.712 -14.448 1.00 82.50 310 ALA A N 1
ATOM 2398 C CA . ALA A 1 310 ? 10.449 9.571 -15.758 1.00 82.50 310 ALA A CA 1
ATOM 2399 C C . ALA A 1 310 ? 11.274 10.326 -16.809 1.00 82.50 310 ALA A C 1
ATOM 2401 O O . ALA A 1 310 ? 11.697 11.461 -16.586 1.00 82.50 310 ALA A O 1
ATOM 2402 N N . PHE A 1 311 ? 11.456 9.720 -17.975 1.00 81.88 311 PHE A N 1
ATOM 2403 C CA . PHE A 1 311 ? 12.146 10.313 -19.113 1.00 81.88 311 PHE A CA 1
ATOM 2404 C C . PHE A 1 311 ? 11.362 10.056 -20.399 1.00 81.88 311 PHE A C 1
ATOM 2406 O O . PHE A 1 311 ? 10.616 9.085 -20.507 1.00 81.88 311 PHE A O 1
ATOM 2413 N N . ARG A 1 312 ? 11.480 10.954 -21.379 1.00 84.50 312 ARG A N 1
ATOM 2414 C CA . ARG A 1 312 ? 10.788 10.820 -22.668 1.00 84.50 312 ARG A CA 1
ATOM 2415 C C . ARG A 1 312 ? 11.707 10.140 -23.673 1.00 84.50 312 ARG A C 1
ATOM 2417 O O . ARG A 1 312 ? 12.867 10.513 -23.769 1.00 84.50 312 ARG A O 1
ATOM 2424 N N . GLY A 1 313 ? 11.183 9.189 -24.435 1.00 84.50 313 GLY A N 1
ATOM 2425 C CA . GLY A 1 313 ? 11.928 8.545 -25.509 1.00 84.50 313 GLY A CA 1
ATOM 2426 C C . GLY A 1 313 ? 11.008 7.887 -26.528 1.00 84.50 313 GLY A C 1
ATOM 2427 O O . GLY A 1 313 ? 9.794 7.820 -26.335 1.00 84.50 313 GLY A O 1
ATOM 2428 N N . ASN A 1 314 ? 11.600 7.398 -27.611 1.00 87.88 314 ASN A N 1
ATOM 2429 C CA . ASN A 1 314 ? 10.867 6.749 -28.690 1.00 87.88 314 ASN A CA 1
ATOM 2430 C C . ASN A 1 314 ? 10.188 5.450 -28.207 1.00 87.88 314 ASN A C 1
ATOM 2432 O O . ASN A 1 314 ? 10.808 4.622 -27.530 1.00 87.88 314 ASN A O 1
ATOM 2436 N N . SER A 1 315 ? 8.912 5.280 -28.563 1.00 86.25 315 SER A N 1
ATOM 2437 C CA . SER A 1 315 ? 8.069 4.184 -28.076 1.00 86.25 315 SER A CA 1
ATOM 2438 C C . SER A 1 315 ? 8.514 2.810 -28.588 1.00 86.25 315 SER A C 1
ATOM 2440 O O . SER A 1 315 ? 8.544 1.856 -27.809 1.00 86.25 315 SER A O 1
ATOM 2442 N N . ASP A 1 316 ? 8.968 2.704 -29.841 1.00 86.88 316 ASP A N 1
ATOM 2443 C CA . ASP A 1 316 ? 9.419 1.432 -30.420 1.00 86.88 316 ASP A CA 1
ATOM 2444 C C . ASP A 1 316 ? 10.649 0.893 -29.677 1.00 86.88 316 ASP A C 1
ATOM 2446 O O . ASP A 1 316 ? 10.659 -0.263 -29.243 1.00 86.88 316 ASP A O 1
ATOM 2450 N N . TYR A 1 317 ? 11.656 1.744 -29.442 1.00 87.56 317 TYR A N 1
ATOM 2451 C CA . TYR A 1 317 ? 12.841 1.370 -28.661 1.00 87.56 317 TYR A CA 1
ATOM 2452 C C . TYR A 1 317 ? 12.493 1.029 -27.207 1.00 87.56 317 TYR A C 1
ATOM 2454 O O . TYR A 1 317 ? 12.985 0.031 -26.674 1.00 87.56 317 TYR A O 1
ATOM 2462 N N . GLY A 1 318 ? 11.616 1.816 -26.574 1.00 86.38 318 GLY A N 1
ATOM 2463 C CA . GLY A 1 318 ? 11.157 1.549 -25.212 1.00 86.38 318 GLY A CA 1
ATOM 2464 C C . GLY A 1 318 ? 10.415 0.219 -25.086 1.00 86.38 318 GLY A C 1
ATOM 2465 O O . GLY A 1 318 ? 10.677 -0.548 -24.156 1.00 86.38 318 GLY A O 1
ATOM 2466 N N . SER A 1 319 ? 9.555 -0.105 -26.052 1.00 87.06 319 SER A N 1
ATOM 2467 C CA . SER A 1 319 ? 8.830 -1.375 -26.091 1.00 87.06 319 SER A CA 1
ATOM 2468 C C . SER A 1 319 ? 9.770 -2.572 -26.291 1.00 87.06 319 SER A C 1
ATOM 2470 O O . SER A 1 319 ? 9.628 -3.584 -25.598 1.00 87.06 319 SER A O 1
ATOM 2472 N N . ASP A 1 320 ? 10.786 -2.454 -27.158 1.00 89.81 320 ASP A N 1
ATOM 2473 C CA . ASP A 1 320 ? 11.759 -3.525 -27.390 1.00 89.81 320 ASP A CA 1
ATOM 2474 C C . ASP A 1 320 ? 12.640 -3.767 -26.158 1.00 89.81 320 ASP A C 1
ATOM 2476 O O . ASP A 1 320 ? 12.829 -4.916 -25.752 1.00 89.81 320 ASP A O 1
ATOM 2480 N N . ILE A 1 321 ? 13.132 -2.709 -25.506 1.00 89.62 321 ILE A N 1
ATOM 2481 C CA . ILE A 1 321 ? 13.922 -2.844 -24.273 1.00 89.62 321 ILE A CA 1
ATOM 2482 C C . ILE A 1 321 ? 13.068 -3.390 -23.132 1.00 89.62 321 ILE A C 1
ATOM 2484 O O . ILE A 1 321 ? 13.512 -4.310 -22.447 1.00 89.62 321 ILE A O 1
ATOM 2488 N N . SER A 1 322 ? 11.840 -2.897 -22.950 1.00 88.62 322 SER A N 1
ATOM 2489 C CA . SER A 1 322 ? 10.914 -3.439 -21.949 1.00 88.62 322 SER A CA 1
ATOM 2490 C C . SER A 1 322 ? 10.678 -4.936 -22.178 1.00 88.62 322 SER A C 1
ATOM 2492 O O . SER A 1 322 ? 10.808 -5.743 -21.256 1.00 88.62 322 SER A O 1
ATOM 2494 N N . ARG A 1 323 ? 10.448 -5.354 -23.432 1.00 88.38 323 ARG A N 1
ATOM 2495 C CA . ARG A 1 323 ? 10.318 -6.768 -23.808 1.00 88.38 323 ARG A CA 1
ATOM 2496 C C . ARG A 1 323 ? 11.578 -7.573 -23.480 1.00 88.38 323 ARG A C 1
ATOM 2498 O O . ARG A 1 323 ? 11.457 -8.660 -22.919 1.00 88.38 323 ARG A O 1
ATOM 2505 N N . ARG A 1 324 ? 12.773 -7.074 -23.813 1.00 89.50 324 ARG A N 1
ATOM 2506 C CA . ARG A 1 324 ? 14.051 -7.754 -23.521 1.00 89.50 324 ARG A CA 1
ATOM 2507 C C . ARG A 1 324 ? 14.316 -7.867 -22.019 1.00 89.50 324 ARG A C 1
ATOM 2509 O O . ARG A 1 324 ? 14.725 -8.934 -21.573 1.00 89.50 324 ARG A O 1
ATOM 2516 N N . LEU A 1 325 ? 14.044 -6.814 -21.245 1.00 87.69 325 LEU A N 1
ATOM 2517 C CA . LEU A 1 325 ? 14.152 -6.829 -19.782 1.00 87.69 325 LEU A CA 1
ATOM 2518 C C . LEU A 1 325 ? 13.196 -7.853 -19.172 1.00 87.69 325 LEU A C 1
ATOM 2520 O O . LEU A 1 325 ? 13.616 -8.665 -18.354 1.00 87.69 325 LEU A O 1
ATOM 2524 N N . ASN A 1 326 ? 11.944 -7.892 -19.634 1.00 85.38 326 ASN A N 1
ATOM 2525 C CA . ASN A 1 326 ? 10.974 -8.890 -19.188 1.00 85.38 326 ASN A CA 1
ATOM 2526 C C . ASN A 1 326 ? 11.418 -10.316 -19.544 1.00 85.38 326 ASN A C 1
ATOM 2528 O O . ASN A 1 326 ? 11.310 -11.210 -18.712 1.00 85.38 326 ASN A O 1
ATOM 2532 N N . GLN A 1 327 ? 11.965 -10.536 -20.746 1.00 87.12 327 GLN A N 1
ATOM 2533 C CA . GLN A 1 327 ? 12.521 -11.833 -21.156 1.00 87.12 327 GLN A CA 1
ATOM 2534 C C . GLN A 1 327 ? 13.720 -12.254 -20.298 1.00 87.12 327 GLN A C 1
ATOM 2536 O O . GLN A 1 327 ? 13.811 -13.418 -19.910 1.00 87.12 327 GLN A O 1
ATOM 2541 N N . TRP A 1 328 ? 14.614 -11.318 -19.974 1.00 87.25 328 TRP A N 1
ATOM 2542 C CA . TRP A 1 328 ? 15.738 -11.553 -19.069 1.00 87.25 328 TRP A CA 1
ATOM 2543 C C . TRP A 1 328 ? 15.280 -11.842 -17.635 1.00 87.25 328 TRP A C 1
ATOM 2545 O O . TRP A 1 328 ? 15.901 -12.653 -16.954 1.00 87.25 328 TRP A O 1
ATOM 2555 N N . ALA A 1 329 ? 14.178 -11.231 -17.195 1.00 84.94 329 ALA A N 1
ATOM 2556 C CA . ALA A 1 329 ? 13.630 -11.421 -15.859 1.00 84.94 329 ALA A CA 1
ATOM 2557 C C . ALA A 1 329 ? 12.926 -12.780 -15.674 1.00 84.94 329 ALA A C 1
ATOM 2559 O O . ALA A 1 329 ? 12.861 -13.268 -14.549 1.00 84.94 329 ALA A O 1
ATOM 2560 N N . VAL A 1 330 ? 12.462 -13.444 -16.746 1.00 83.69 330 VAL A N 1
ATOM 2561 C CA . VAL A 1 330 ? 11.713 -14.724 -16.671 1.00 83.69 330 VAL A CA 1
ATOM 2562 C C . VAL A 1 330 ? 12.338 -15.768 -15.727 1.00 83.69 330 VAL A C 1
ATOM 2564 O O . VAL A 1 330 ? 11.600 -16.326 -14.910 1.00 83.69 330 VAL A O 1
ATOM 2567 N N . PRO A 1 331 ? 13.657 -16.057 -15.772 1.00 78.81 331 PRO A N 1
ATOM 2568 C CA . PRO A 1 331 ? 14.272 -17.058 -14.899 1.00 78.81 331 PRO A CA 1
ATOM 2569 C C . PRO A 1 331 ? 14.260 -16.672 -13.416 1.00 78.81 331 PRO A C 1
ATOM 2571 O O . PRO A 1 331 ? 14.318 -17.555 -12.566 1.00 78.81 331 PRO A O 1
ATOM 2574 N N . VAL A 1 332 ? 14.202 -15.373 -13.108 1.00 75.00 332 VAL A N 1
ATOM 2575 C CA . VAL A 1 332 ? 14.268 -14.837 -11.740 1.00 75.00 332 VAL A CA 1
ATOM 2576 C C . VAL A 1 332 ? 12.904 -14.404 -11.196 1.00 75.00 332 VAL A C 1
ATOM 2578 O O . VAL A 1 332 ? 12.754 -14.230 -9.991 1.00 75.00 332 VAL A O 1
ATOM 2581 N N . THR A 1 333 ? 11.895 -14.265 -12.056 1.00 73.44 333 THR A N 1
ATOM 2582 C CA . THR A 1 333 ? 10.488 -14.037 -11.683 1.00 73.44 333 THR A CA 1
ATOM 2583 C C . THR A 1 333 ? 9.670 -15.325 -11.658 1.00 73.44 333 THR A C 1
ATOM 2585 O O . THR A 1 333 ? 8.550 -15.342 -11.152 1.00 73.44 333 THR A O 1
ATOM 2588 N N . GLY A 1 334 ? 10.196 -16.402 -12.248 1.00 57.94 334 GLY A N 1
ATOM 2589 C CA . GLY A 1 334 ? 9.592 -17.724 -12.199 1.00 57.94 334 GLY A CA 1
ATOM 2590 C C . GLY A 1 334 ? 9.566 -18.263 -10.771 1.00 57.94 334 GLY A C 1
ATOM 2591 O O . GLY A 1 334 ? 10.564 -18.203 -10.057 1.00 57.94 334 GLY A O 1
ATOM 2592 N N . ILE A 1 335 ? 8.414 -18.810 -10.377 1.00 48.94 335 ILE A N 1
ATOM 2593 C CA . ILE A 1 335 ? 8.213 -19.561 -9.131 1.00 48.94 335 ILE A CA 1
ATOM 2594 C C . ILE A 1 335 ? 9.382 -20.541 -8.971 1.00 48.94 335 ILE A C 1
ATOM 2596 O O . ILE A 1 335 ? 9.632 -21.318 -9.895 1.00 48.94 335 ILE A O 1
ATOM 2600 N N . GLU A 1 336 ? 10.092 -20.490 -7.838 1.00 47.28 336 GLU A N 1
ATOM 2601 C CA . GLU A 1 336 ? 11.247 -21.339 -7.518 1.00 47.28 336 GLU A CA 1
ATOM 2602 C C . GLU A 1 336 ? 11.002 -22.817 -7.887 1.00 47.28 336 GLU A C 1
ATOM 2604 O O . GLU A 1 336 ? 10.480 -23.613 -7.112 1.00 47.28 336 GLU A O 1
ATOM 2609 N N . LYS A 1 337 ? 11.408 -23.221 -9.091 1.00 44.38 337 LYS A N 1
ATOM 2610 C CA . LYS A 1 337 ? 11.679 -24.627 -9.431 1.00 44.38 337 LYS A CA 1
ATOM 2611 C C . LYS A 1 337 ? 13.154 -24.876 -9.707 1.00 44.38 337 LYS A C 1
ATOM 2613 O O . LYS A 1 337 ? 13.557 -26.021 -9.878 1.00 44.38 337 LYS A O 1
ATOM 2618 N N . LEU A 1 338 ? 13.970 -23.826 -9.727 1.00 45.56 338 LEU A N 1
ATOM 2619 C CA . LEU A 1 338 ? 15.391 -23.914 -10.028 1.00 45.56 338 LEU A CA 1
ATOM 2620 C C . LEU A 1 338 ? 16.196 -23.413 -8.831 1.00 45.56 338 LEU A C 1
ATOM 2622 O O . LEU A 1 338 ? 16.679 -22.287 -8.800 1.00 45.56 338 LEU A O 1
ATOM 2626 N N . ARG A 1 339 ? 16.370 -24.295 -7.842 1.00 45.53 339 ARG A N 1
ATOM 2627 C CA . ARG A 1 339 ? 17.490 -24.186 -6.902 1.00 45.53 339 ARG A CA 1
ATOM 2628 C C . ARG A 1 339 ? 18.774 -24.357 -7.717 1.00 45.53 339 ARG A C 1
ATOM 2630 O O . ARG A 1 339 ? 19.088 -25.468 -8.143 1.00 45.53 339 ARG A O 1
ATOM 2637 N N . LEU A 1 340 ? 19.507 -23.272 -7.953 1.00 50.66 340 LEU A N 1
ATOM 2638 C CA . LEU A 1 340 ? 20.857 -23.348 -8.510 1.00 50.66 340 LEU A CA 1
ATOM 2639 C C . LEU A 1 340 ? 21.779 -23.971 -7.460 1.00 50.66 340 LEU A C 1
ATOM 2641 O O . LEU A 1 340 ? 22.196 -23.331 -6.498 1.00 50.66 340 LEU A O 1
ATOM 2645 N N . LEU A 1 341 ? 22.061 -25.260 -7.632 1.00 52.91 341 LEU A N 1
ATOM 2646 C CA . LEU A 1 341 ? 22.985 -26.007 -6.791 1.00 52.91 341 LEU A CA 1
ATOM 2647 C C . LEU A 1 341 ? 24.395 -25.795 -7.352 1.00 52.91 341 LEU A C 1
ATOM 2649 O O . LEU A 1 341 ? 24.852 -26.539 -8.218 1.00 52.91 341 LEU A O 1
ATOM 2653 N N . VAL A 1 342 ? 25.071 -24.740 -6.896 1.00 63.72 342 VAL A N 1
ATOM 2654 C CA . VAL A 1 342 ? 26.474 -24.493 -7.250 1.00 63.72 342 VAL A CA 1
ATOM 2655 C C . VAL A 1 342 ? 27.328 -25.523 -6.515 1.00 63.72 342 VAL A C 1
ATOM 2657 O O . VAL A 1 342 ? 27.599 -25.394 -5.323 1.00 63.72 342 VAL A O 1
ATOM 2660 N N . ARG A 1 343 ? 27.724 -26.587 -7.218 1.00 51.75 343 ARG A N 1
ATOM 2661 C CA . ARG A 1 343 ? 28.788 -27.480 -6.758 1.00 51.75 343 ARG A CA 1
ATOM 2662 C C . ARG A 1 343 ? 30.114 -26.895 -7.215 1.00 51.75 343 ARG A C 1
ATOM 2664 O O . ARG A 1 343 ? 30.381 -26.843 -8.411 1.00 51.75 343 ARG A O 1
ATOM 2671 N N . LEU A 1 344 ? 30.930 -26.465 -6.259 1.00 56.00 344 LEU A N 1
ATOM 2672 C CA . LEU A 1 344 ? 32.353 -26.289 -6.509 1.00 56.00 344 LEU A CA 1
ATOM 2673 C C . LEU A 1 344 ? 32.922 -27.670 -6.842 1.00 56.00 344 LEU A C 1
ATOM 2675 O O . LEU A 1 344 ? 32.642 -28.638 -6.127 1.00 56.00 344 LEU A O 1
ATOM 2679 N N . SER A 1 345 ? 33.676 -27.771 -7.936 1.00 64.19 345 SER A N 1
ATOM 2680 C CA . SER A 1 345 ? 34.505 -28.950 -8.168 1.00 64.19 345 SER A CA 1
ATOM 2681 C C . SER A 1 345 ? 35.389 -29.155 -6.933 1.00 64.19 345 SER A C 1
ATOM 2683 O O . SER A 1 345 ? 35.875 -28.160 -6.381 1.00 64.19 345 SER A O 1
ATOM 2685 N N . PRO A 1 346 ? 35.566 -30.398 -6.450 1.00 71.81 346 PRO A N 1
ATOM 2686 C CA . PRO A 1 346 ? 36.568 -30.658 -5.424 1.00 71.81 346 PRO A CA 1
ATOM 2687 C C . PRO A 1 346 ? 37.915 -30.088 -5.898 1.00 71.81 346 PRO A C 1
ATOM 2689 O O . PRO A 1 346 ? 38.164 -30.097 -7.105 1.00 71.81 346 PRO A O 1
ATOM 2692 N N . PRO A 1 347 ? 38.740 -29.536 -4.990 1.00 70.44 347 PRO A N 1
ATOM 2693 C CA . PRO A 1 347 ? 40.051 -29.026 -5.368 1.00 70.44 347 PRO A CA 1
ATOM 2694 C C . PRO A 1 347 ? 40.813 -30.141 -6.083 1.00 70.44 347 PRO A C 1
ATOM 2696 O O . PRO A 1 347 ? 40.841 -31.271 -5.594 1.00 70.44 347 PRO A O 1
ATOM 2699 N N . ASP A 1 348 ? 41.370 -29.838 -7.253 1.00 70.25 348 ASP A N 1
ATOM 2700 C CA . ASP A 1 348 ? 42.167 -30.810 -7.988 1.00 70.25 348 ASP A CA 1
ATOM 2701 C C . ASP A 1 348 ? 43.340 -31.257 -7.103 1.00 70.25 348 ASP A C 1
ATOM 2703 O O . ASP A 1 348 ? 44.073 -30.426 -6.561 1.00 70.25 348 ASP A O 1
ATOM 2707 N N . ASP A 1 349 ? 43.553 -32.574 -7.003 1.00 59.22 349 ASP A N 1
ATOM 2708 C CA . ASP A 1 349 ? 44.703 -33.213 -6.336 1.00 59.22 349 ASP A CA 1
ATOM 2709 C C . ASP A 1 349 ? 46.042 -32.931 -7.057 1.00 59.22 349 ASP A C 1
ATOM 2711 O O . ASP A 1 349 ? 47.035 -33.641 -6.885 1.00 59.22 349 ASP A O 1
ATOM 2715 N N . SER A 1 350 ? 46.123 -31.866 -7.856 1.00 55.28 350 SER A N 1
ATOM 2716 C CA . SER A 1 350 ? 47.384 -31.288 -8.303 1.00 55.28 350 SER A CA 1
ATOM 2717 C C . SER A 1 350 ? 48.037 -30.524 -7.150 1.00 55.28 350 SER A C 1
ATOM 2719 O O . SER A 1 350 ? 48.190 -29.304 -7.176 1.00 55.28 350 SER A O 1
ATOM 2721 N N . GLY A 1 351 ? 48.444 -31.277 -6.130 1.00 52.97 351 GLY A N 1
ATOM 2722 C CA . GLY A 1 351 ? 49.540 -30.901 -5.260 1.00 52.97 351 GLY A CA 1
ATOM 2723 C C . GLY A 1 351 ? 50.833 -30.881 -6.070 1.00 52.97 351 GLY A C 1
ATOM 2724 O O . GLY A 1 351 ? 51.474 -31.910 -6.244 1.00 52.97 351 GLY A O 1
ATOM 2725 N N . LEU A 1 352 ? 51.197 -29.704 -6.565 1.00 44.06 352 LEU A N 1
ATOM 2726 C CA . LEU A 1 352 ? 52.528 -29.320 -7.040 1.00 44.06 352 LEU A CA 1
ATOM 2727 C C . LEU A 1 352 ? 52.663 -27.852 -6.592 1.00 44.06 352 LEU A C 1
ATOM 2729 O O . LEU A 1 352 ? 51.852 -27.023 -6.991 1.00 44.06 352 LEU A O 1
ATOM 2733 N N . GLY A 1 353 ? 53.507 -27.499 -5.623 1.00 42.84 353 GLY A N 1
ATOM 2734 C CA . GLY A 1 353 ? 54.932 -27.808 -5.576 1.00 42.84 353 GLY A CA 1
ATOM 2735 C C . GLY A 1 353 ? 55.668 -26.576 -6.066 1.00 42.84 353 GLY A C 1
ATOM 2736 O O . GLY A 1 353 ? 55.708 -26.416 -7.303 1.00 42.84 353 GLY A O 1
#

Foldseek 3Di:
DDLVVLLVLLVCVLVVNDDPVSVVVCVVVVVSSLVSLVVLLVVLVVVLVVLVVPDDDPVSVVVNVVSVSSNVSSQVVNCVSVNHDPPPPPPPPPPPPCLVQWAWAWADADQKIKIATDDDSDDADDPVSRQVLCVVLPNVQFDKDWDFFFQDPVRDTHTIIMGGVLRCLVSLCVCCPVVDSRHDLNSVLSSLLSVVLVVQVVVVQKAKAKDFDPPQQDPVVQKTKIAIWIFGWQDDPVSLVVSLVSNDVSRCRNPPDPRSSVVSRVSSRSSNLSVLLVVCVVDPPDPPPPPDDDLVCVVVVHVVRSSGDMDMDRPVSSVVVNVVRVVVRCVGRDDPPDPPPDDDDDPPPPPDD

Sequence (353 aa):
MTAHEFEIMVQRHLDGLTDENTLHRLQSNQSRWVETLFRFLEQTDKSITRVRRQHRGIERRTVLDDLNSEADRIDKVLTDILGPAPSQEVIATDIEEDASKAQIQLAWRDGRLIAWLGAHKSQTFGHETILDSLGRIGANSIEWSASDDLQLPNEQSAPCVSAPISSTLGWLVSLGSDRPDSVGATSIWMGLAAGLAVKLVVEGKIYPALHEVGGTHNSDSGDALFHVRWSPALIDLDAHAALVASTPSAVMLACDETDRHRFVGKVLSDLLIQLFAWQRVKSNFLMLLLILNKGEDFGEMVVAGLDGMAFRGNSDYGSDISRRLNQWAVPVTGIEKLRLLVRLSPPDDSGLG

Radius of gyration: 28.56 Å; chains: 1; bounding box: 112×50×64 Å

pLDDT: mean 80.07, std 14.9, range [33.84, 94.94]